Protein AF-A0A7C9AGS6-F1 (afdb_monomer)

Structure (mmCIF, N/CA/C/O backbone):
data_AF-A0A7C9AGS6-F1
#
_entry.id   AF-A0A7C9AGS6-F1
#
loop_
_atom_site.group_PDB
_atom_site.id
_atom_site.type_symbol
_atom_site.label_atom_id
_atom_site.label_alt_id
_atom_site.label_comp_id
_atom_site.label_asym_id
_atom_site.label_entity_id
_atom_site.label_seq_id
_atom_site.pdbx_PDB_ins_code
_atom_site.Cartn_x
_atom_site.Cartn_y
_atom_site.Cartn_z
_atom_site.occupancy
_atom_site.B_iso_or_equiv
_atom_site.auth_seq_id
_atom_site.auth_comp_id
_atom_site.auth_asym_id
_atom_site.auth_atom_id
_atom_site.pdbx_PDB_model_num
ATOM 1 N N . ILE A 1 1 ? 41.140 -2.057 -23.446 1.00 50.41 1 ILE A N 1
ATOM 2 C CA . ILE A 1 1 ? 41.454 -2.176 -24.892 1.00 50.41 1 ILE A CA 1
ATOM 3 C C . ILE A 1 1 ? 42.248 -0.931 -25.254 1.00 50.41 1 ILE A C 1
ATOM 5 O O . ILE A 1 1 ? 41.709 0.154 -25.091 1.00 50.41 1 ILE A O 1
ATOM 9 N N . ASN A 1 2 ? 43.524 -1.061 -25.623 1.00 47.56 2 ASN A N 1
ATOM 10 C CA . ASN A 1 2 ? 44.315 0.093 -26.064 1.00 47.56 2 ASN A CA 1
ATOM 11 C C . ASN A 1 2 ? 43.829 0.532 -27.454 1.00 47.56 2 ASN A C 1
ATOM 13 O O . ASN A 1 2 ? 43.615 -0.343 -28.297 1.00 47.56 2 ASN A O 1
ATOM 17 N N . PRO A 1 3 ? 43.639 1.838 -27.712 1.00 57.50 3 PRO A N 1
ATOM 18 C CA . PRO A 1 3 ? 43.202 2.295 -29.020 1.00 57.50 3 PRO A CA 1
ATOM 19 C C . PRO A 1 3 ? 44.297 2.012 -30.052 1.00 57.50 3 PRO A C 1
ATOM 21 O O . PRO A 1 3 ? 45.451 2.417 -29.898 1.00 57.50 3 PRO A O 1
ATOM 24 N N . ILE A 1 4 ? 43.928 1.289 -31.108 1.00 63.19 4 ILE A N 1
ATOM 25 C CA . ILE A 1 4 ? 44.760 1.114 -32.299 1.00 63.19 4 ILE A CA 1
ATOM 26 C C . ILE A 1 4 ? 44.919 2.505 -32.925 1.00 63.19 4 ILE A C 1
ATOM 28 O O . ILE A 1 4 ? 43.925 3.209 -33.112 1.00 63.19 4 ILE A O 1
ATOM 32 N N . LYS A 1 5 ? 46.149 2.931 -33.239 1.00 54.69 5 LYS A N 1
ATOM 33 C CA . LYS A 1 5 ? 46.383 4.196 -33.958 1.00 54.69 5 LYS A CA 1
ATOM 34 C C . LYS A 1 5 ? 45.600 4.172 -35.279 1.0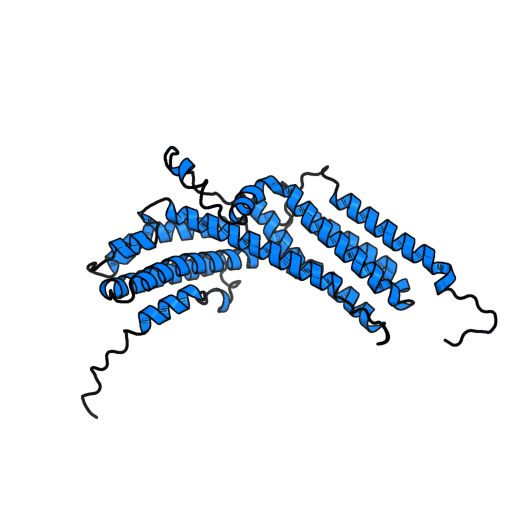0 54.69 5 LYS A C 1
ATOM 36 O O . LYS A 1 5 ? 45.878 3.333 -36.127 1.00 54.69 5 LYS A O 1
ATOM 41 N N . GLY A 1 6 ? 44.632 5.080 -35.428 1.00 67.69 6 GLY A N 1
ATOM 42 C CA . GLY A 1 6 ? 43.731 5.149 -36.588 1.00 67.69 6 GLY A CA 1
ATOM 43 C C . GLY A 1 6 ? 42.415 4.366 -36.456 1.00 67.69 6 GLY A C 1
ATOM 44 O O . GLY A 1 6 ? 41.675 4.278 -37.430 1.00 67.69 6 GLY A O 1
ATOM 45 N N . GLY A 1 7 ? 42.108 3.792 -35.287 1.00 69.19 7 GLY A N 1
ATOM 46 C CA . GLY A 1 7 ? 40.822 3.138 -35.024 1.00 69.19 7 GLY A CA 1
ATOM 47 C C . GLY A 1 7 ? 39.667 4.131 -34.841 1.00 69.19 7 GLY A C 1
ATOM 48 O O . GLY A 1 7 ? 39.861 5.228 -34.323 1.00 69.19 7 GLY A O 1
ATOM 49 N N . VAL A 1 8 ? 38.460 3.730 -35.248 1.00 77.56 8 VAL A N 1
ATOM 50 C CA . VAL A 1 8 ? 37.220 4.491 -35.016 1.00 77.56 8 VAL A CA 1
ATOM 51 C C . VAL A 1 8 ? 36.733 4.240 -33.591 1.00 77.56 8 VAL A C 1
ATOM 53 O O . VAL A 1 8 ? 36.620 3.086 -33.170 1.00 77.56 8 VAL A O 1
ATOM 56 N N . ASP A 1 9 ? 36.407 5.306 -32.857 1.00 84.25 9 ASP A N 1
ATOM 57 C CA . ASP A 1 9 ? 35.701 5.174 -31.584 1.00 84.25 9 ASP A CA 1
ATOM 58 C C . ASP A 1 9 ? 34.234 4.809 -31.851 1.00 84.25 9 ASP A C 1
ATOM 60 O O . ASP A 1 9 ? 33.398 5.651 -32.182 1.00 84.25 9 ASP A O 1
ATOM 64 N N . ALA A 1 10 ? 33.928 3.515 -31.736 1.00 86.19 10 ALA A N 1
ATOM 65 C CA . ALA A 1 10 ? 32.578 3.002 -31.933 1.00 86.19 10 ALA A CA 1
ATOM 66 C C . ALA A 1 10 ? 31.571 3.625 -30.954 1.00 86.19 10 ALA A C 1
ATOM 68 O O . ALA A 1 10 ? 30.407 3.788 -31.312 1.00 86.19 10 ALA A O 1
ATOM 69 N N . LYS A 1 11 ? 31.992 3.990 -29.736 1.00 87.25 11 LYS A N 1
ATOM 70 C CA . LYS A 1 11 ? 31.087 4.602 -28.762 1.00 87.25 11 LYS A CA 1
ATOM 71 C C . LYS A 1 11 ? 30.639 5.972 -29.251 1.00 87.25 11 LYS A C 1
ATOM 73 O O . LYS A 1 11 ? 29.441 6.224 -29.274 1.00 87.25 11 LYS A O 1
ATOM 78 N N . GLU A 1 12 ? 31.579 6.812 -29.676 1.00 89.06 12 GLU A N 1
ATOM 79 C CA . GLU A 1 12 ? 31.280 8.146 -30.212 1.00 89.06 12 GLU A CA 1
ATOM 80 C C . GLU A 1 12 ? 30.429 8.063 -31.485 1.00 89.06 12 GLU A C 1
ATOM 82 O O . GLU A 1 12 ? 29.462 8.808 -31.634 1.00 89.06 12 GLU A O 1
ATOM 87 N N . LEU A 1 13 ? 30.714 7.094 -32.365 1.00 90.88 13 LEU A N 1
ATOM 88 C CA . LEU A 1 13 ? 29.943 6.888 -33.593 1.00 90.88 13 LEU A CA 1
ATOM 89 C C . LEU A 1 13 ? 28.470 6.534 -33.317 1.00 90.88 13 LEU A C 1
ATOM 91 O O . LEU A 1 13 ? 27.575 7.026 -34.006 1.00 90.88 13 LEU A O 1
ATOM 95 N N . PHE A 1 14 ? 28.211 5.680 -32.320 1.00 92.81 14 PHE A N 1
ATOM 96 C CA . PHE A 1 14 ? 26.861 5.208 -31.996 1.00 92.81 14 PHE A CA 1
ATOM 97 C C . PHE A 1 14 ? 26.170 6.003 -30.881 1.00 92.81 14 PHE A C 1
ATOM 99 O O . PHE A 1 14 ? 24.975 5.806 -30.664 1.00 92.81 14 PHE A O 1
ATOM 106 N N . HIS A 1 15 ? 26.865 6.924 -30.207 1.00 93.69 15 HIS A N 1
ATOM 107 C CA . HIS A 1 15 ? 26.351 7.647 -29.041 1.00 93.69 15 HIS A CA 1
ATOM 108 C C . HIS A 1 15 ? 24.985 8.295 -29.294 1.00 93.69 15 HIS A C 1
ATOM 110 O O . HIS A 1 15 ? 24.027 8.028 -28.566 1.00 93.69 15 HIS A O 1
ATOM 116 N N . LEU A 1 16 ? 24.875 9.088 -30.365 1.00 94.56 16 LEU A N 1
ATOM 117 C CA . LEU A 1 16 ? 23.629 9.776 -30.716 1.00 94.56 16 LEU A CA 1
ATOM 118 C C . LEU A 1 16 ? 22.484 8.794 -30.986 1.00 94.56 16 LEU A C 1
ATOM 120 O O . LEU A 1 16 ? 21.369 9.021 -30.525 1.00 94.56 16 LEU A O 1
ATOM 124 N N . TYR A 1 17 ? 22.758 7.681 -31.670 1.00 95.06 17 TYR A N 1
ATOM 125 C CA . TYR A 1 17 ? 21.748 6.661 -31.957 1.00 95.06 17 TYR A CA 1
ATOM 126 C C . TYR A 1 17 ? 21.236 5.991 -30.682 1.00 95.06 17 TYR A C 1
ATOM 128 O O . TYR A 1 17 ? 20.033 5.803 -30.534 1.00 95.06 17 TYR A O 1
ATOM 136 N N . ILE A 1 18 ? 22.128 5.674 -29.740 1.00 95.19 18 ILE A N 1
ATOM 137 C CA . ILE A 1 18 ? 21.759 5.045 -28.464 1.00 95.19 18 ILE A CA 1
ATOM 138 C C . ILE A 1 18 ? 20.905 6.001 -27.630 1.00 95.19 18 ILE A C 1
ATOM 140 O O . ILE A 1 18 ? 19.858 5.606 -27.121 1.00 95.19 18 ILE A O 1
ATOM 144 N N . VAL A 1 19 ? 21.317 7.268 -27.518 1.00 94.94 19 VAL A N 1
ATOM 145 C CA . VAL A 1 19 ? 20.582 8.280 -26.745 1.00 94.94 19 VAL A CA 1
ATOM 146 C C . VAL A 1 19 ? 19.197 8.535 -27.342 1.00 94.94 19 VAL A C 1
ATOM 148 O O . VAL A 1 19 ? 18.215 8.544 -26.600 1.00 94.94 19 VAL A O 1
ATOM 151 N N . VAL A 1 20 ? 19.098 8.698 -28.666 1.00 96.25 20 VAL A N 1
ATOM 152 C CA . VAL A 1 20 ? 17.808 8.869 -29.354 1.00 96.25 20 VAL A CA 1
ATOM 153 C C . VAL A 1 20 ? 16.933 7.637 -29.165 1.00 96.25 20 VAL A C 1
ATOM 155 O O . VAL A 1 20 ? 15.769 7.774 -28.804 1.00 96.25 20 VAL A O 1
ATOM 158 N N . TRP A 1 21 ? 17.496 6.434 -29.290 1.00 96.81 21 TRP A N 1
ATOM 159 C CA . TRP A 1 21 ? 16.738 5.202 -29.100 1.00 96.81 21 TRP A CA 1
ATOM 160 C C . TRP A 1 21 ? 16.140 5.097 -27.691 1.00 96.81 21 TRP A C 1
ATOM 162 O O . TRP A 1 21 ? 14.959 4.773 -27.551 1.00 96.81 21 TRP A O 1
ATOM 172 N N . ILE A 1 22 ? 16.920 5.420 -26.651 1.00 96.81 22 ILE A N 1
ATOM 173 C CA . ILE A 1 22 ? 16.432 5.467 -25.262 1.00 96.81 22 ILE A CA 1
ATOM 174 C C . ILE A 1 22 ? 15.270 6.459 -25.136 1.00 96.81 22 ILE A C 1
ATOM 176 O O . ILE A 1 22 ? 14.250 6.142 -24.519 1.00 96.81 22 ILE A O 1
ATOM 180 N N . GLN A 1 23 ? 15.399 7.650 -25.728 1.00 97.25 23 GLN A N 1
ATOM 181 C CA . GLN A 1 23 ? 14.346 8.664 -25.678 1.00 97.25 23 GLN A CA 1
ATOM 182 C C . GLN A 1 23 ? 13.084 8.239 -26.432 1.00 97.25 23 GLN A C 1
ATOM 184 O O . GLN A 1 23 ? 11.987 8.401 -25.900 1.00 97.25 23 GLN A O 1
ATOM 189 N N . ASP A 1 24 ? 13.211 7.636 -27.610 1.00 97.12 24 ASP A N 1
ATOM 190 C CA . ASP A 1 24 ? 12.071 7.168 -28.399 1.00 97.12 24 ASP A CA 1
ATOM 191 C C . ASP A 1 24 ? 11.296 6.068 -27.667 1.00 97.12 24 ASP A C 1
ATOM 193 O O . ASP A 1 24 ? 10.066 6.126 -27.565 1.00 97.12 24 ASP A O 1
ATOM 197 N N . LYS A 1 25 ? 12.002 5.092 -27.078 1.00 96.31 25 LYS A N 1
ATOM 198 C CA . LYS A 1 25 ? 11.377 4.039 -26.261 1.00 96.31 25 LYS A CA 1
ATOM 199 C C . LYS A 1 25 ? 10.705 4.615 -25.018 1.00 96.31 25 LYS A C 1
ATOM 201 O O . LYS A 1 25 ? 9.574 4.234 -24.704 1.00 96.31 25 LYS A O 1
ATOM 206 N N . ARG A 1 26 ? 11.357 5.572 -24.346 1.00 97.44 26 ARG A N 1
ATOM 207 C CA . ARG A 1 26 ? 10.779 6.305 -23.213 1.00 97.44 26 ARG A CA 1
ATOM 208 C C . ARG A 1 26 ? 9.475 6.990 -23.613 1.00 97.44 26 ARG A C 1
ATOM 210 O O . ARG A 1 26 ? 8.456 6.774 -22.963 1.00 97.44 26 ARG A O 1
ATOM 217 N N . LEU A 1 27 ? 9.481 7.776 -24.688 1.00 96.88 27 LEU A N 1
ATOM 218 C CA . LEU A 1 27 ? 8.297 8.487 -25.173 1.00 96.88 27 LEU A CA 1
ATOM 219 C C . LEU A 1 27 ? 7.177 7.519 -25.571 1.00 96.88 27 LEU A C 1
ATOM 221 O O . LEU A 1 27 ? 6.036 7.723 -25.167 1.00 96.88 27 LEU A O 1
ATOM 225 N N . ALA A 1 28 ? 7.492 6.428 -26.271 1.00 95.19 28 ALA A N 1
ATOM 226 C CA . ALA A 1 28 ? 6.502 5.427 -26.664 1.00 95.19 28 ALA A CA 1
ATOM 227 C C . ALA A 1 28 ? 5.791 4.782 -25.457 1.00 95.19 28 ALA A C 1
ATOM 229 O O . ALA A 1 28 ? 4.576 4.570 -25.491 1.00 95.19 28 ALA A O 1
ATOM 230 N N . LEU A 1 29 ? 6.522 4.485 -24.376 1.00 95.25 29 LEU A N 1
ATOM 231 C CA . LEU A 1 29 ? 5.944 3.942 -23.141 1.00 95.25 29 LEU A CA 1
ATOM 232 C C . LEU A 1 29 ? 5.168 5.004 -22.344 1.00 95.25 29 LEU A C 1
ATOM 234 O O . LEU A 1 29 ? 4.108 4.705 -21.790 1.00 95.25 29 LEU A O 1
ATOM 238 N N . LEU A 1 30 ? 5.635 6.255 -22.332 1.00 96.06 30 LEU A N 1
ATOM 239 C CA . LEU A 1 30 ? 4.911 7.369 -21.714 1.00 96.06 30 LEU A CA 1
ATOM 240 C C . LEU A 1 30 ? 3.581 7.657 -22.421 1.00 96.06 30 LEU A C 1
ATOM 242 O O . LEU A 1 30 ? 2.572 7.871 -21.751 1.00 96.06 30 LEU A O 1
ATOM 246 N N . GLU A 1 31 ? 3.542 7.616 -23.754 1.00 93.56 31 GLU A N 1
ATOM 247 C CA . GLU A 1 31 ? 2.297 7.785 -24.513 1.00 93.56 31 GLU A CA 1
ATOM 248 C C . GLU A 1 31 ? 1.274 6.694 -24.179 1.00 93.56 31 GLU A C 1
ATOM 250 O O . GLU A 1 31 ? 0.085 6.979 -24.041 1.00 93.56 31 GLU A O 1
ATOM 255 N N . ARG A 1 32 ? 1.718 5.455 -23.931 1.00 90.50 32 ARG A N 1
ATOM 256 C CA . ARG A 1 32 ? 0.822 4.375 -23.483 1.00 90.50 32 ARG A CA 1
ATOM 257 C C . ARG A 1 32 ? 0.194 4.648 -22.119 1.00 90.50 32 ARG A C 1
ATOM 259 O O . ARG A 1 32 ? -0.970 4.315 -21.924 1.00 90.50 32 ARG A O 1
ATOM 266 N N . CYS A 1 33 ? 0.908 5.317 -21.214 1.00 91.25 33 CYS A N 1
ATOM 267 C CA . CYS A 1 33 ? 0.356 5.738 -19.921 1.00 91.25 33 CYS A CA 1
ATOM 268 C C . CYS A 1 33 ? -0.733 6.819 -20.062 1.00 91.25 33 CYS A C 1
ATOM 270 O O . CYS A 1 33 ? -1.521 7.020 -19.140 1.00 91.25 33 CYS A O 1
ATOM 272 N N . LYS A 1 34 ? -0.795 7.523 -21.201 1.00 87.12 34 LYS A N 1
ATOM 273 C CA . LYS A 1 34 ? -1.808 8.553 -21.486 1.00 87.12 34 LYS A CA 1
ATOM 274 C C . LYS A 1 34 ? -3.060 8.010 -22.172 1.00 87.12 34 LYS A C 1
ATOM 276 O O . LYS A 1 34 ? -4.032 8.750 -22.297 1.00 87.12 34 LYS A O 1
ATOM 281 N N . LEU A 1 35 ? -3.044 6.771 -22.669 1.00 66.12 35 LEU A N 1
ATOM 282 C CA . LEU A 1 35 ? -4.164 6.215 -23.424 1.00 66.12 35 LEU A CA 1
ATOM 283 C C . LEU A 1 35 ? -5.360 5.934 -22.500 1.00 66.12 35 LEU A C 1
ATOM 285 O O . LEU A 1 35 ? -5.544 4.822 -22.018 1.00 66.12 35 LEU A O 1
ATOM 289 N N . ASP A 1 36 ? -6.240 6.925 -22.349 1.00 60.56 36 ASP A N 1
ATOM 290 C CA . ASP A 1 36 ? -7.527 6.820 -21.636 1.00 60.56 36 ASP A CA 1
ATOM 291 C C . ASP A 1 36 ? -8.563 5.930 -22.369 1.00 60.56 36 ASP A C 1
ATOM 293 O O . ASP A 1 36 ? -9.712 5.806 -21.947 1.00 60.56 36 ASP A O 1
ATOM 297 N N . LYS A 1 37 ? -8.189 5.313 -23.501 1.00 53.25 37 LYS A N 1
ATOM 298 C CA . LYS A 1 37 ? -9.122 4.640 -24.422 1.00 53.25 37 LYS A CA 1
ATOM 299 C C . LYS A 1 37 ? -9.664 3.300 -23.916 1.00 53.25 37 LYS A C 1
ATOM 301 O O . LYS A 1 37 ? -10.656 2.825 -24.459 1.00 53.25 37 LYS A O 1
ATOM 306 N N . VAL A 1 38 ? -9.058 2.700 -22.891 1.00 56.91 38 VAL A N 1
ATOM 307 C CA . VAL A 1 38 ? -9.555 1.463 -22.273 1.00 56.91 38 VAL A CA 1
ATOM 308 C C . VAL A 1 38 ? -9.779 1.726 -20.789 1.00 56.91 38 VAL A C 1
ATOM 310 O O . VAL A 1 38 ? -8.828 1.869 -20.023 1.00 56.91 38 VAL A O 1
ATOM 313 N N . LYS A 1 39 ? -11.047 1.792 -20.362 1.00 59.78 39 LYS A N 1
ATOM 314 C CA . LYS A 1 39 ? -11.385 1.744 -18.935 1.00 59.78 39 LYS A CA 1
ATOM 315 C C . LYS A 1 39 ? -11.074 0.337 -18.428 1.00 59.78 39 LYS A C 1
ATOM 317 O O . LYS A 1 39 ? -11.891 -0.571 -18.534 1.00 59.78 39 LYS A O 1
ATOM 322 N N . TRP A 1 40 ? -9.889 0.168 -17.851 1.00 64.06 40 TRP A N 1
ATOM 323 C CA . TRP A 1 40 ? -9.479 -1.070 -17.182 1.00 64.06 40 TRP A CA 1
ATOM 324 C C . TRP A 1 40 ? -10.210 -1.306 -15.853 1.00 64.06 40 TRP A C 1
ATOM 326 O O . TRP A 1 40 ? -10.024 -2.347 -15.234 1.00 64.06 40 TRP A O 1
ATOM 336 N N . SER A 1 41 ? -11.069 -0.370 -15.431 1.00 61.34 41 SER A N 1
ATOM 337 C CA . SER A 1 41 ? -11.780 -0.384 -14.148 1.00 61.34 41 SER A CA 1
ATOM 338 C C . SER A 1 41 ? -12.692 -1.598 -13.934 1.00 61.34 41 SER A C 1
ATOM 340 O O . SER A 1 41 ? -13.067 -1.858 -12.800 1.00 61.34 41 SER A O 1
ATOM 342 N N . GLY A 1 42 ? -13.051 -2.337 -14.993 1.00 61.06 42 GLY A N 1
ATOM 343 C CA . GLY A 1 42 ? -13.884 -3.546 -14.907 1.00 61.06 42 GLY A CA 1
ATOM 344 C C . GLY A 1 42 ? -13.144 -4.874 -15.113 1.00 61.06 42 GLY A C 1
ATOM 345 O O . GLY A 1 42 ? -13.766 -5.927 -15.003 1.00 61.06 42 GLY A O 1
ATOM 346 N N . VAL A 1 43 ? -11.845 -4.856 -15.435 1.00 66.75 43 VAL A N 1
ATOM 347 C CA . VAL A 1 43 ? -11.067 -6.072 -15.729 1.00 66.75 43 VAL A CA 1
ATOM 348 C C . VAL A 1 43 ? -10.071 -6.311 -14.602 1.00 66.75 43 VAL A C 1
ATOM 350 O O . VAL A 1 43 ? -9.194 -5.485 -14.361 1.00 66.75 43 VAL A O 1
ATOM 353 N N . ARG A 1 44 ? -10.185 -7.462 -13.932 1.00 75.94 44 ARG A N 1
ATOM 354 C CA . ARG A 1 44 ? -9.258 -7.88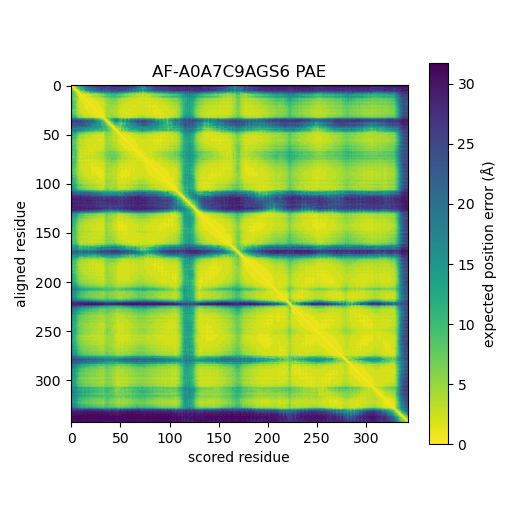5 -12.876 1.00 75.94 44 ARG A CA 1
ATOM 355 C C . ARG A 1 44 ? -8.430 -9.086 -13.312 1.00 75.94 44 ARG A C 1
ATOM 357 O O . ARG A 1 44 ? -8.938 -9.991 -13.972 1.00 75.94 44 ARG A O 1
ATOM 364 N N . THR A 1 45 ? -7.161 -9.091 -12.927 1.00 79.69 45 THR A N 1
ATOM 365 C CA . THR A 1 45 ? -6.277 -10.255 -13.071 1.00 79.69 45 THR A CA 1
ATOM 366 C C . THR A 1 45 ? -6.581 -11.310 -11.997 1.00 79.69 45 THR A C 1
ATOM 368 O O . THR A 1 45 ? -7.395 -11.092 -11.098 1.00 79.69 45 THR A O 1
ATOM 371 N N . GLN A 1 46 ? -5.867 -12.441 -12.041 1.00 72.12 46 GLN A N 1
ATOM 372 C CA . GLN A 1 46 ? -5.894 -13.468 -10.990 1.00 72.12 46 GLN A CA 1
ATOM 373 C C . GLN A 1 46 ? -5.499 -12.931 -9.599 1.00 72.12 46 GLN A C 1
ATOM 375 O O . GLN A 1 46 ? -5.900 -13.508 -8.596 1.00 72.12 46 GLN A O 1
ATOM 380 N N . HIS A 1 47 ? -4.741 -11.834 -9.532 1.00 74.44 47 HIS A N 1
ATOM 381 C CA . HIS A 1 47 ? -4.280 -11.210 -8.284 1.00 74.44 47 HIS A CA 1
ATOM 382 C C . HIS A 1 47 ? -5.138 -10.013 -7.865 1.00 74.44 47 HIS A C 1
ATOM 384 O O . HIS A 1 47 ? -4.665 -9.121 -7.158 1.00 74.44 47 HIS A O 1
ATOM 390 N N . SER A 1 48 ? -6.354 -9.914 -8.410 1.00 85.19 48 SER A N 1
ATOM 391 C CA . SER A 1 48 ? -7.245 -8.778 -8.178 1.00 85.19 48 SER A CA 1
ATOM 392 C C . SER A 1 48 ? -6.555 -7.430 -8.447 1.00 85.19 48 SER A C 1
ATOM 394 O O . SER A 1 48 ? -6.773 -6.466 -7.719 1.00 85.19 48 SER A O 1
ATOM 396 N N . THR A 1 49 ? -5.687 -7.369 -9.467 1.00 89.44 49 THR A N 1
ATOM 397 C CA . THR A 1 49 ? -4.986 -6.157 -9.931 1.00 89.44 49 THR A CA 1
ATOM 398 C C . THR A 1 49 ? -5.521 -5.698 -11.283 1.00 89.44 49 THR A C 1
ATOM 400 O O . THR A 1 49 ? -6.241 -6.436 -11.959 1.00 89.44 49 THR A O 1
ATOM 403 N N . THR A 1 50 ? -5.161 -4.480 -11.699 1.00 90.81 50 THR A N 1
ATOM 404 C CA . THR A 1 50 ? -5.402 -4.029 -13.073 1.00 90.81 50 THR A CA 1
ATOM 405 C C . THR A 1 50 ? -4.377 -4.664 -14.023 1.00 90.81 50 THR A C 1
ATOM 407 O O . THR A 1 50 ? -3.180 -4.644 -13.716 1.00 90.81 50 THR A O 1
ATOM 410 N N . PRO A 1 51 ? -4.793 -5.184 -15.193 1.00 90.31 51 PRO A N 1
ATOM 411 C CA . PRO A 1 51 ? -3.864 -5.716 -16.193 1.00 90.31 51 PRO A CA 1
ATOM 412 C C . PRO A 1 51 ? -2.939 -4.639 -16.780 1.00 90.31 51 PRO A C 1
ATOM 414 O O . PRO A 1 51 ? -1.850 -4.966 -17.238 1.00 90.31 51 PRO A O 1
ATOM 417 N N . PHE A 1 52 ? -3.325 -3.356 -16.716 1.00 91.62 52 PHE A N 1
ATOM 418 C CA . PHE A 1 52 ? -2.514 -2.233 -17.204 1.00 91.62 52 PHE A CA 1
ATOM 419 C C . PHE A 1 52 ? -1.114 -2.206 -16.581 1.00 91.62 52 PHE A C 1
ATOM 421 O O . PHE A 1 52 ? -0.124 -1.984 -17.273 1.00 91.62 52 PHE A O 1
ATOM 428 N N . VAL A 1 53 ? -1.026 -2.429 -15.266 1.00 93.25 53 VAL A N 1
ATOM 429 C CA . VAL A 1 53 ? 0.253 -2.379 -14.549 1.00 93.25 53 VAL A CA 1
ATOM 430 C C . VAL A 1 53 ? 1.158 -3.524 -14.998 1.00 93.25 53 VAL A C 1
ATOM 432 O O . VAL A 1 53 ? 2.323 -3.284 -15.300 1.00 93.25 53 VAL A O 1
ATOM 435 N N . ASP A 1 54 ? 0.628 -4.744 -15.079 1.00 92.44 54 ASP A N 1
ATOM 436 C CA . ASP A 1 54 ? 1.392 -5.903 -15.544 1.00 92.44 54 ASP A CA 1
ATOM 437 C C . ASP A 1 54 ? 1.860 -5.718 -16.997 1.00 92.44 54 ASP A C 1
ATOM 439 O O . ASP A 1 54 ? 3.053 -5.840 -17.263 1.00 92.44 54 ASP A O 1
ATOM 443 N N . GLU A 1 55 ? 0.973 -5.288 -17.907 1.00 93.12 55 GLU A N 1
ATOM 444 C CA . GLU A 1 55 ? 1.329 -5.031 -19.311 1.00 93.12 55 GLU A CA 1
ATOM 445 C C . GLU A 1 55 ? 2.461 -3.998 -19.435 1.00 93.12 55 GLU A C 1
ATOM 447 O O . GLU A 1 55 ? 3.410 -4.185 -20.199 1.00 93.12 55 GLU A O 1
ATOM 452 N N . MET A 1 56 ? 2.384 -2.895 -18.685 1.00 95.38 56 MET A N 1
ATOM 453 C CA . MET A 1 56 ? 3.405 -1.850 -18.742 1.00 95.38 56 MET A CA 1
ATOM 454 C C . MET A 1 56 ? 4.764 -2.336 -18.230 1.00 95.38 56 MET A C 1
ATOM 456 O O . MET A 1 56 ? 5.785 -1.994 -18.829 1.00 95.38 56 MET A O 1
ATOM 460 N N . TYR A 1 57 ? 4.798 -3.142 -17.164 1.00 96.12 57 TYR A N 1
ATOM 461 C CA . TYR A 1 57 ? 6.048 -3.710 -16.650 1.00 96.12 57 TYR A CA 1
ATOM 462 C C . TYR A 1 57 ? 6.616 -4.813 -17.549 1.00 96.12 57 TYR A C 1
ATOM 464 O O . TYR A 1 57 ? 7.838 -4.904 -17.675 1.00 96.12 57 TYR A O 1
ATOM 472 N N . ASP A 1 58 ? 5.772 -5.603 -18.211 1.00 95.12 58 ASP A N 1
ATOM 473 C CA . ASP A 1 58 ? 6.222 -6.587 -19.199 1.00 95.12 58 ASP A CA 1
ATOM 474 C C . ASP A 1 58 ? 6.886 -5.888 -20.394 1.00 95.12 58 ASP A C 1
ATOM 476 O O . ASP A 1 58 ? 8.024 -6.205 -20.743 1.00 95.12 58 ASP A O 1
ATOM 480 N N . ARG A 1 59 ? 6.256 -4.837 -20.937 1.00 95.06 59 ARG A N 1
ATOM 481 C CA . ARG A 1 59 ? 6.845 -4.013 -22.012 1.00 95.06 59 ARG A CA 1
ATOM 482 C C . ARG A 1 59 ? 8.131 -3.309 -21.588 1.00 95.06 59 ARG A C 1
ATOM 484 O O . ARG A 1 59 ? 9.060 -3.173 -22.386 1.00 95.06 59 ARG A O 1
ATOM 491 N N . LEU A 1 60 ? 8.182 -2.825 -20.347 1.00 95.75 60 LEU A N 1
ATOM 492 C CA . LEU A 1 60 ? 9.382 -2.211 -19.786 1.00 95.75 60 LEU A CA 1
ATOM 493 C C . LEU A 1 60 ? 10.531 -3.221 -19.751 1.00 95.75 60 LEU A C 1
ATOM 495 O O . LEU A 1 60 ? 11.632 -2.911 -20.194 1.00 95.75 60 LEU A O 1
A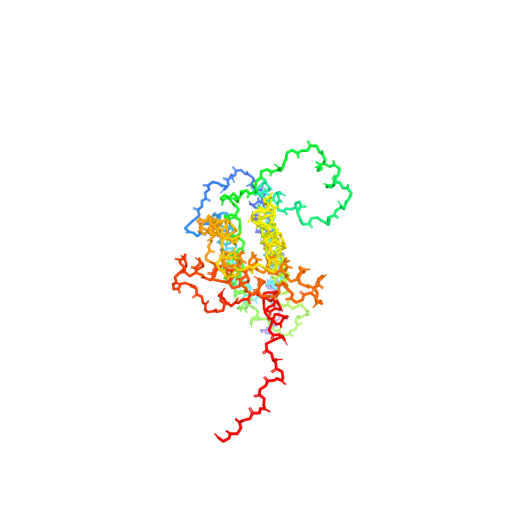TOM 499 N N . LYS A 1 61 ? 10.262 -4.444 -19.286 1.00 95.12 61 LYS A N 1
ATOM 500 C CA . LYS A 1 61 ? 11.241 -5.531 -19.249 1.00 95.12 61 LYS A CA 1
ATOM 501 C C . LYS A 1 61 ? 11.716 -5.921 -20.650 1.00 95.12 61 LYS A C 1
ATOM 503 O O . LYS A 1 61 ? 12.916 -6.056 -20.861 1.00 95.12 61 LYS A O 1
ATOM 508 N N . GLU A 1 62 ? 10.800 -6.074 -21.606 1.00 94.75 62 GLU A N 1
ATOM 509 C CA . GLU A 1 62 ? 11.142 -6.327 -23.014 1.00 94.75 62 GLU A CA 1
ATOM 510 C C . GLU A 1 62 ? 12.063 -5.235 -23.564 1.00 94.75 62 GLU A C 1
ATOM 512 O O . GLU A 1 62 ? 13.101 -5.540 -24.143 1.00 94.75 62 GLU A O 1
ATOM 517 N N . THR A 1 63 ? 11.731 -3.970 -23.293 1.00 93.88 63 THR A N 1
ATOM 518 C CA . THR A 1 63 ? 12.541 -2.819 -23.707 1.00 93.88 63 THR A CA 1
ATOM 519 C C . THR A 1 63 ? 13.935 -2.868 -23.088 1.00 93.88 63 THR A C 1
ATOM 521 O O . THR A 1 63 ? 14.913 -2.678 -23.798 1.00 93.88 63 THR A O 1
ATOM 524 N N . LEU A 1 64 ? 14.057 -3.151 -21.787 1.00 94.56 64 LEU A N 1
ATOM 525 C CA . LEU A 1 64 ? 15.357 -3.239 -21.115 1.00 94.56 64 LEU A CA 1
ATOM 526 C C . LEU A 1 64 ? 16.235 -4.361 -21.683 1.00 94.56 64 LEU A C 1
ATOM 528 O O . LEU A 1 64 ? 17.439 -4.164 -21.834 1.00 94.56 64 LEU A O 1
ATOM 532 N N . ASN A 1 65 ? 15.646 -5.495 -22.068 1.00 94.19 65 ASN A N 1
ATOM 533 C CA . ASN A 1 65 ? 16.388 -6.597 -22.686 1.00 94.19 65 ASN A CA 1
ATOM 534 C C . ASN A 1 65 ? 17.023 -6.204 -24.033 1.00 94.19 65 ASN A C 1
ATOM 536 O O . ASN A 1 65 ? 18.084 -6.725 -24.374 1.00 94.19 65 ASN A O 1
ATOM 540 N N . GLU A 1 66 ? 16.423 -5.275 -24.789 1.00 94.44 66 GLU A N 1
ATOM 541 C CA . GLU A 1 66 ? 17.001 -4.767 -26.046 1.00 94.44 66 GLU A CA 1
ATOM 542 C C . GLU A 1 66 ? 18.325 -4.007 -25.815 1.00 94.44 66 GLU A C 1
ATOM 544 O O . GLU A 1 66 ? 19.163 -3.938 -26.716 1.00 94.44 66 GLU A O 1
ATOM 549 N N . TYR A 1 67 ? 18.550 -3.483 -24.603 1.00 93.88 67 TYR A N 1
ATOM 550 C CA . TYR A 1 67 ? 19.756 -2.732 -24.244 1.00 93.88 67 TYR A CA 1
ATOM 551 C C . TYR A 1 67 ? 20.843 -3.573 -23.570 1.00 93.88 67 TYR A C 1
ATOM 553 O O . TYR A 1 67 ? 21.934 -3.052 -23.353 1.00 93.88 67 TYR A O 1
ATOM 561 N N . GLU A 1 68 ? 20.607 -4.857 -23.282 1.00 91.62 68 GLU A N 1
ATOM 562 C CA . GLU A 1 68 ? 21.540 -5.716 -22.532 1.00 91.62 68 GLU A CA 1
ATOM 563 C C . GLU A 1 68 ? 22.965 -5.665 -23.114 1.00 91.62 68 GLU A C 1
ATOM 565 O O . GLU A 1 68 ? 23.929 -5.346 -22.420 1.00 91.62 68 GLU A O 1
ATOM 570 N N . VAL A 1 69 ? 23.096 -5.867 -24.430 1.00 90.69 69 VAL A N 1
ATOM 571 C CA . VAL A 1 69 ? 24.394 -5.855 -25.129 1.00 90.69 69 VAL A CA 1
ATOM 572 C C . VAL A 1 69 ? 25.060 -4.477 -25.072 1.00 90.69 69 VAL A C 1
ATOM 574 O O . VAL A 1 69 ? 26.278 -4.384 -24.901 1.00 90.69 69 VAL A O 1
ATOM 577 N N . ILE A 1 70 ? 24.270 -3.406 -25.201 1.00 91.31 70 ILE A N 1
ATOM 578 C CA . ILE A 1 70 ? 24.766 -2.027 -25.137 1.00 91.31 70 ILE A CA 1
ATOM 579 C C . ILE A 1 70 ? 25.297 -1.734 -23.742 1.00 91.31 70 ILE A C 1
ATOM 581 O O . ILE A 1 70 ? 26.393 -1.200 -23.627 1.00 91.31 70 ILE A O 1
ATOM 585 N N . ILE A 1 71 ? 24.567 -2.109 -22.693 1.00 90.19 71 ILE A N 1
ATOM 586 C CA . ILE A 1 71 ? 24.954 -1.834 -21.309 1.00 90.19 71 ILE A CA 1
ATOM 587 C C . ILE A 1 71 ? 26.153 -2.676 -20.878 1.00 90.19 71 ILE A C 1
ATOM 589 O O . ILE A 1 71 ? 27.067 -2.139 -20.260 1.00 90.19 71 ILE A O 1
ATOM 593 N N . CYS A 1 72 ? 26.235 -3.950 -21.272 1.00 86.88 72 CYS A N 1
ATOM 594 C CA . CYS A 1 72 ? 27.435 -4.755 -21.029 1.00 86.88 72 CYS A CA 1
ATOM 595 C C . CYS A 1 72 ? 28.690 -4.148 -21.678 1.00 86.88 72 CYS A C 1
ATOM 597 O O . CYS A 1 72 ? 29.801 -4.337 -21.179 1.00 86.88 72 CYS A O 1
ATOM 599 N N . ARG A 1 73 ? 28.533 -3.444 -22.808 1.00 88.12 73 ARG A N 1
ATOM 600 C CA . ARG A 1 73 ? 29.648 -2.834 -23.541 1.00 88.12 73 ARG A CA 1
ATOM 601 C C . ARG A 1 73 ? 29.968 -1.408 -23.092 1.00 88.12 73 ARG A C 1
ATOM 603 O O . ARG A 1 73 ? 31.146 -1.053 -23.046 1.00 88.12 73 ARG A O 1
ATOM 610 N N . TRP A 1 74 ? 28.939 -0.627 -22.782 1.00 89.56 74 TRP A N 1
ATOM 611 C CA . TRP A 1 74 ? 28.979 0.778 -22.377 1.00 89.56 74 TRP A CA 1
ATOM 612 C C . TRP A 1 74 ? 28.044 1.002 -21.172 1.00 89.56 74 TRP A C 1
ATOM 614 O O . TRP A 1 74 ? 26.927 1.517 -21.323 1.00 89.56 74 TRP A O 1
ATOM 624 N N . PRO A 1 75 ? 28.487 0.603 -19.965 1.00 87.12 75 PRO A N 1
ATOM 625 C CA . PRO A 1 75 ? 27.686 0.653 -18.744 1.00 87.12 75 PRO A CA 1
ATOM 626 C C . PRO A 1 75 ? 27.162 2.048 -18.376 1.00 87.12 75 PRO A C 1
ATOM 628 O O . PRO A 1 75 ? 26.142 2.166 -17.706 1.00 87.12 75 PRO A O 1
ATOM 631 N N . GLU A 1 76 ? 27.801 3.120 -18.836 1.00 85.94 76 GLU A N 1
ATOM 632 C CA . GLU A 1 76 ? 27.413 4.515 -18.607 1.00 85.94 76 GLU A CA 1
ATOM 633 C C . GLU A 1 76 ? 26.010 4.874 -19.132 1.00 85.94 76 GLU A C 1
ATOM 635 O O . GLU A 1 76 ? 25.374 5.784 -18.602 1.00 85.94 76 GLU A O 1
ATOM 640 N N . TYR A 1 77 ? 25.481 4.153 -20.127 1.00 91.12 77 TYR A N 1
ATOM 641 C CA . TYR A 1 77 ? 24.108 4.377 -20.600 1.00 91.12 77 TYR A CA 1
ATOM 642 C C . TYR A 1 77 ? 23.045 3.858 -19.620 1.00 91.12 77 TYR A C 1
ATOM 644 O O . TYR A 1 77 ? 21.874 4.226 -19.741 1.00 91.12 77 TYR A O 1
ATOM 652 N N . SER A 1 78 ? 23.436 3.056 -18.622 1.00 89.88 78 SER A N 1
ATOM 653 C CA . SER A 1 78 ? 22.523 2.562 -17.586 1.00 89.88 78 SER A CA 1
ATOM 654 C C . SER A 1 78 ? 21.880 3.708 -16.810 1.00 89.88 78 SER A C 1
ATOM 656 O O . SER A 1 78 ? 20.691 3.639 -16.538 1.00 89.88 78 SER A O 1
ATOM 658 N N . PHE A 1 79 ? 22.593 4.808 -16.550 1.00 89.06 79 PHE A N 1
ATOM 659 C CA . PHE A 1 79 ? 22.036 5.978 -15.859 1.00 89.06 79 PHE A CA 1
ATOM 660 C C . PHE A 1 79 ? 20.925 6.670 -16.666 1.00 89.06 79 PHE A C 1
ATOM 662 O O . PHE A 1 79 ? 19.914 7.120 -16.112 1.00 89.06 79 PHE A O 1
ATOM 669 N N . ALA A 1 80 ? 21.094 6.744 -17.991 1.00 92.12 80 ALA A N 1
ATOM 670 C CA . ALA A 1 80 ? 20.088 7.303 -18.890 1.00 92.12 80 ALA A CA 1
ATOM 671 C C . ALA A 1 80 ? 18.845 6.401 -18.956 1.00 92.12 80 ALA A C 1
ATOM 673 O O . ALA A 1 80 ? 17.721 6.901 -18.869 1.00 92.12 80 ALA A O 1
ATOM 674 N N . LEU A 1 81 ? 19.041 5.078 -19.033 1.00 94.06 81 LEU A N 1
ATOM 675 C CA . LEU A 1 81 ? 17.954 4.100 -18.938 1.00 94.06 81 LEU A CA 1
ATOM 676 C C . LEU A 1 81 ? 17.255 4.151 -17.579 1.00 94.06 81 LEU A C 1
ATOM 678 O O . LEU A 1 81 ? 16.031 4.140 -17.534 1.00 94.06 81 LEU A O 1
ATOM 682 N N . GLU A 1 82 ? 18.003 4.254 -16.482 1.00 93.88 82 GLU A N 1
ATOM 683 C CA . GLU A 1 82 ? 17.455 4.338 -15.129 1.00 93.88 82 GLU A CA 1
ATOM 684 C C . GLU A 1 82 ? 16.529 5.550 -14.996 1.00 93.88 82 GLU A C 1
ATOM 686 O O . GLU A 1 82 ? 15.411 5.443 -14.491 1.00 93.88 82 GLU A O 1
ATOM 691 N N . SER A 1 83 ? 16.959 6.700 -15.521 1.00 94.38 83 SER A N 1
ATOM 692 C CA . SER A 1 83 ? 16.141 7.915 -15.545 1.00 94.38 83 SER A CA 1
ATOM 693 C C . SER A 1 83 ? 14.888 7.751 -16.409 1.00 94.38 83 SER A C 1
ATOM 695 O O . SER A 1 83 ? 13.803 8.154 -15.993 1.00 94.38 83 SER A O 1
ATOM 697 N N . ALA A 1 84 ? 15.010 7.126 -17.583 1.00 96.38 84 ALA A N 1
ATOM 698 C CA . ALA A 1 84 ? 13.867 6.851 -18.449 1.00 96.38 84 ALA A CA 1
ATOM 699 C C . ALA A 1 84 ? 12.846 5.919 -17.779 1.00 96.38 84 ALA A C 1
ATOM 701 O O . ALA A 1 84 ? 11.648 6.198 -17.803 1.00 96.38 84 ALA A O 1
ATOM 702 N N . VAL A 1 85 ? 13.319 4.849 -17.140 1.00 96.69 85 VAL A N 1
ATOM 703 C CA . VAL A 1 85 ? 12.496 3.907 -16.374 1.00 96.69 85 VAL A CA 1
ATOM 704 C C . VAL A 1 85 ? 11.795 4.619 -15.225 1.00 96.69 85 VAL A C 1
ATOM 706 O O . VAL A 1 85 ? 10.586 4.468 -15.072 1.00 96.69 85 VAL A O 1
ATOM 709 N N . ALA A 1 86 ? 12.517 5.434 -14.454 1.00 96.56 86 ALA A N 1
ATOM 710 C CA . ALA A 1 86 ? 11.936 6.186 -13.349 1.00 96.56 86 ALA A CA 1
ATOM 711 C C . ALA A 1 86 ? 10.789 7.103 -13.816 1.00 96.56 86 ALA A C 1
ATOM 713 O O . ALA A 1 86 ? 9.746 7.163 -13.163 1.00 96.56 86 ALA A O 1
ATOM 714 N N . ASP A 1 87 ? 10.942 7.770 -14.963 1.00 97.38 87 ASP A N 1
ATOM 715 C CA . ASP A 1 87 ? 9.884 8.598 -15.553 1.00 97.38 87 ASP A CA 1
ATOM 716 C C . ASP A 1 87 ? 8.666 7.769 -15.985 1.00 97.38 87 ASP A C 1
ATOM 718 O O . ASP A 1 87 ? 7.526 8.164 -15.731 1.00 97.38 87 ASP A O 1
ATOM 722 N N . ILE A 1 88 ? 8.890 6.604 -16.601 1.00 97.56 88 ILE A N 1
ATOM 723 C CA . ILE A 1 88 ? 7.815 5.688 -17.007 1.00 97.56 88 ILE A CA 1
ATOM 724 C C . ILE A 1 88 ? 7.065 5.173 -15.777 1.00 97.56 88 ILE A C 1
ATOM 726 O O . ILE A 1 88 ? 5.839 5.199 -15.750 1.00 97.56 88 ILE A O 1
ATOM 730 N N . GLU A 1 89 ? 7.768 4.748 -14.729 1.00 97.00 89 GLU A N 1
ATOM 731 C CA . GLU A 1 89 ? 7.137 4.259 -13.503 1.00 97.00 89 GLU A CA 1
ATOM 732 C C . GLU A 1 89 ? 6.325 5.349 -12.794 1.00 97.00 89 GLU A C 1
ATOM 734 O O . GLU A 1 89 ? 5.218 5.076 -12.324 1.00 97.00 89 GLU A O 1
ATOM 739 N N . LYS A 1 90 ? 6.820 6.596 -12.765 1.00 97.00 90 LYS A N 1
ATOM 740 C CA . LYS A 1 90 ? 6.037 7.752 -12.299 1.00 97.00 90 LYS A CA 1
ATOM 741 C C . LYS A 1 90 ? 4.758 7.911 -13.127 1.00 97.00 90 LYS A C 1
ATOM 743 O O . LYS A 1 90 ? 3.675 8.012 -12.549 1.00 97.00 90 LYS A O 1
ATOM 748 N N . ALA A 1 91 ? 4.854 7.829 -14.453 1.00 96.75 91 ALA A N 1
ATOM 749 C CA . ALA A 1 91 ? 3.699 7.924 -15.342 1.00 96.75 91 ALA A CA 1
ATOM 750 C C . ALA A 1 91 ? 2.700 6.763 -15.169 1.00 96.75 91 ALA A C 1
ATOM 752 O O . ALA A 1 91 ? 1.495 7.003 -15.217 1.00 96.75 91 ALA A O 1
ATOM 753 N N . ILE A 1 92 ? 3.154 5.533 -14.897 1.00 96.38 92 ILE A N 1
ATOM 754 C CA . ILE A 1 92 ? 2.277 4.392 -14.569 1.00 96.38 92 ILE A CA 1
ATOM 755 C C . ILE A 1 92 ? 1.480 4.694 -13.292 1.00 96.38 92 ILE A C 1
ATOM 757 O O . ILE A 1 92 ? 0.266 4.491 -13.253 1.00 96.38 92 ILE A O 1
ATOM 761 N N . VAL A 1 93 ? 2.143 5.211 -12.250 1.00 95.81 93 VAL A N 1
ATOM 762 C CA . VAL A 1 93 ? 1.492 5.579 -10.980 1.00 95.81 93 VAL A CA 1
ATOM 763 C C . VAL A 1 93 ? 0.489 6.723 -11.167 1.00 95.81 93 VAL A C 1
ATOM 765 O O . VAL A 1 93 ? -0.571 6.722 -10.538 1.00 95.81 93 VAL A O 1
ATOM 768 N N . GLU A 1 94 ? 0.802 7.708 -12.007 1.00 95.00 94 GLU A N 1
ATOM 769 C CA . GLU A 1 94 ? -0.106 8.812 -12.343 1.00 95.00 94 GLU A CA 1
ATOM 770 C C . GLU A 1 94 ? -1.302 8.354 -13.182 1.00 95.00 94 GLU A C 1
ATOM 772 O O . GLU A 1 94 ? -2.431 8.781 -12.931 1.00 95.00 94 GLU A O 1
ATOM 777 N N . ALA A 1 95 ? -1.077 7.459 -14.144 1.00 93.62 95 ALA A N 1
ATOM 778 C CA . ALA A 1 95 ? -2.127 6.864 -14.958 1.00 93.62 95 ALA A CA 1
ATOM 779 C C . ALA A 1 95 ? -3.090 6.036 -14.099 1.00 93.62 95 ALA A C 1
ATOM 781 O O . ALA A 1 95 ? -4.303 6.191 -14.224 1.00 93.62 95 ALA A O 1
ATOM 782 N N . LEU A 1 96 ? -2.566 5.228 -13.169 1.00 92.62 96 LEU A N 1
ATOM 783 C CA . LEU A 1 96 ? -3.382 4.474 -12.217 1.00 92.62 96 LEU A CA 1
ATOM 784 C C . LEU A 1 96 ? -4.252 5.413 -11.367 1.00 92.62 96 LEU A C 1
ATOM 786 O O . LEU A 1 96 ? -5.447 5.189 -11.200 1.00 92.62 96 LEU A O 1
ATOM 790 N N . ASP A 1 97 ? -3.680 6.515 -10.888 1.00 92.12 97 ASP A N 1
ATOM 791 C CA . ASP A 1 97 ? -4.416 7.526 -10.128 1.00 92.12 97 ASP A CA 1
ATOM 792 C C . ASP A 1 97 ? -5.537 8.199 -10.918 1.00 92.12 97 ASP A C 1
ATOM 794 O O . ASP A 1 97 ? -6.570 8.546 -10.344 1.00 92.12 97 ASP A O 1
ATOM 798 N N . ARG A 1 98 ? -5.308 8.429 -12.214 1.00 91.38 98 ARG A N 1
ATOM 799 C CA . ARG A 1 98 ? -6.278 9.046 -13.119 1.00 91.38 98 ARG A CA 1
ATOM 800 C C . ARG A 1 98 ? -7.413 8.083 -13.446 1.00 91.38 98 ARG A C 1
ATOM 802 O O . ARG A 1 98 ? -8.572 8.471 -13.357 1.00 91.38 98 ARG A O 1
ATOM 809 N N . GLN A 1 99 ? -7.086 6.830 -13.764 1.00 89.56 99 GLN A N 1
ATOM 810 C CA . GLN A 1 99 ? -8.064 5.797 -14.119 1.00 89.56 99 GLN A CA 1
ATOM 811 C C . GLN A 1 99 ? -9.046 5.495 -12.979 1.00 89.56 99 GLN A C 1
ATOM 813 O O . GLN A 1 99 ? -10.196 5.152 -13.240 1.00 89.56 99 GLN A O 1
ATOM 818 N N . TYR A 1 100 ? -8.608 5.661 -11.729 1.00 91.19 100 TYR A N 1
ATOM 819 C CA . TYR A 1 100 ? -9.412 5.404 -10.533 1.00 91.19 100 TYR A CA 1
ATOM 820 C C . TYR A 1 100 ? -9.678 6.675 -9.713 1.00 91.19 100 TYR A C 1
ATOM 822 O O . TYR A 1 100 ? -9.898 6.610 -8.502 1.00 91.19 100 TYR A O 1
ATOM 830 N N . ALA A 1 101 ? -9.662 7.847 -10.358 1.00 91.44 101 ALA A N 1
ATOM 831 C CA . ALA A 1 101 ? -9.813 9.133 -9.680 1.00 91.44 101 ALA A CA 1
ATOM 832 C C . ALA A 1 101 ? -11.110 9.222 -8.860 1.00 91.44 101 ALA A C 1
ATOM 834 O O . ALA A 1 101 ? -11.060 9.661 -7.712 1.00 91.44 101 ALA A O 1
ATOM 835 N N . ASP A 1 102 ? -12.230 8.738 -9.402 1.00 89.94 102 ASP A N 1
ATOM 836 C CA . ASP A 1 102 ? -13.540 8.757 -8.734 1.00 89.94 102 ASP A CA 1
ATOM 837 C C . ASP A 1 102 ? -13.547 7.903 -7.456 1.00 89.94 102 ASP A C 1
ATOM 839 O O . ASP A 1 102 ? -14.067 8.311 -6.419 1.00 89.94 102 ASP A O 1
ATOM 843 N N . VAL A 1 103 ? -12.893 6.739 -7.505 1.00 91.00 103 VAL A N 1
ATOM 844 C CA . VAL A 1 103 ? -12.766 5.799 -6.379 1.00 91.00 103 VAL A CA 1
ATOM 845 C C . VAL A 1 103 ? -11.833 6.357 -5.301 1.00 91.00 103 VAL A C 1
ATOM 847 O O . VAL A 1 103 ? -12.067 6.183 -4.104 1.00 91.00 103 VAL A O 1
ATOM 850 N N . LEU A 1 104 ? -10.774 7.060 -5.715 1.00 93.19 104 LEU A N 1
ATOM 851 C CA . LEU A 1 104 ? -9.775 7.652 -4.823 1.00 93.19 104 LEU A CA 1
ATOM 852 C C . LEU A 1 104 ? -10.196 9.017 -4.258 1.00 93.19 104 LEU A C 1
ATOM 854 O O . LEU A 1 104 ? -9.647 9.442 -3.237 1.00 93.19 104 LEU A O 1
ATOM 858 N N . ALA A 1 105 ? -11.145 9.717 -4.883 1.00 91.50 105 ALA A N 1
ATOM 859 C CA . ALA A 1 105 ? -11.566 11.059 -4.479 1.00 91.50 105 ALA A CA 1
ATOM 860 C C . ALA A 1 105 ? -12.013 11.138 -3.002 1.00 91.50 105 ALA A C 1
ATOM 862 O O . ALA A 1 105 ? -11.466 11.982 -2.281 1.00 91.50 105 ALA A O 1
ATOM 863 N N . PRO A 1 106 ? -12.864 10.226 -2.477 1.00 89.50 106 PRO A N 1
ATOM 864 C CA . PRO A 1 106 ? -13.265 10.242 -1.066 1.00 89.50 106 PRO A CA 1
ATOM 865 C C . PRO A 1 106 ? -12.097 10.083 -0.083 1.00 89.50 106 PRO A C 1
ATOM 867 O O . PRO A 1 106 ? -12.180 10.541 1.060 1.00 89.50 106 PRO A O 1
ATOM 870 N N . LEU A 1 107 ? -11.010 9.426 -0.505 1.00 90.06 107 LEU A N 1
ATOM 871 C CA . LEU A 1 107 ? -9.801 9.251 0.301 1.00 90.06 107 LEU A CA 1
ATOM 872 C C . LEU A 1 107 ? -8.920 10.505 0.255 1.00 90.06 107 LEU A C 1
ATOM 874 O O . LEU A 1 107 ? -8.395 10.933 1.283 1.00 90.06 107 LEU A O 1
ATOM 878 N N . LYS A 1 108 ? -8.799 11.136 -0.921 1.00 85.38 108 LYS A N 1
ATOM 879 C CA . LYS A 1 108 ? -8.012 12.364 -1.128 1.00 85.38 108 LYS A CA 1
ATOM 880 C C . LYS A 1 108 ? -8.562 13.554 -0.330 1.00 85.38 108 LYS A C 1
ATOM 882 O O . LYS A 1 108 ? -7.774 14.343 0.188 1.00 85.38 108 LYS A O 1
ATOM 887 N N . GLU A 1 109 ? -9.876 13.639 -0.122 1.00 75.69 109 GLU A N 1
ATOM 888 C CA . GLU A 1 109 ? -10.497 14.652 0.751 1.00 75.69 109 GLU A CA 1
ATOM 889 C C . GLU A 1 109 ? -10.009 14.601 2.211 1.00 75.69 109 GLU A C 1
ATOM 891 O O . GLU A 1 109 ? -9.981 15.625 2.896 1.00 75.69 109 GLU A O 1
ATOM 896 N N . ASN A 1 110 ? -9.620 13.418 2.701 1.00 63.16 110 ASN A N 1
ATOM 897 C CA . ASN A 1 110 ? -9.102 13.234 4.059 1.00 63.16 110 ASN A CA 1
ATOM 898 C C . ASN A 1 110 ? -7.598 13.532 4.177 1.00 63.16 110 ASN A C 1
ATOM 900 O O . ASN A 1 110 ? -7.124 13.775 5.287 1.00 63.16 110 ASN A O 1
ATOM 904 N N . LEU A 1 111 ? -6.866 13.535 3.057 1.00 63.41 111 LEU A N 1
ATOM 905 C CA . LEU A 1 111 ? -5.430 13.833 3.003 1.00 63.41 111 LEU A CA 1
ATOM 906 C C . LEU A 1 111 ? -5.136 15.340 3.015 1.00 63.41 111 LEU A C 1
ATOM 908 O O . LEU A 1 111 ? -4.047 15.751 3.412 1.00 63.41 111 LEU A O 1
ATOM 912 N N . ALA A 1 112 ? -6.094 16.178 2.607 1.00 59.19 112 ALA A N 1
ATOM 913 C CA . ALA A 1 112 ? -5.961 17.626 2.715 1.00 59.19 112 ALA A CA 1
ATOM 914 C C . ALA A 1 112 ? -5.962 18.058 4.198 1.00 59.19 112 ALA A C 1
ATOM 916 O O . ALA A 1 112 ? -6.771 17.547 4.981 1.00 59.19 112 ALA A O 1
ATOM 917 N N . PRO A 1 113 ? -5.104 19.016 4.613 1.00 49.78 113 PRO A N 1
ATOM 918 C CA . PRO A 1 113 ? -5.099 19.507 5.985 1.00 49.78 113 PRO A CA 1
ATOM 919 C C . PRO A 1 113 ? -6.507 19.966 6.352 1.00 49.78 113 PRO A C 1
ATOM 921 O O . PRO A 1 113 ? -7.118 20.764 5.636 1.00 49.78 113 PRO A O 1
ATOM 924 N N . LYS A 1 114 ? -7.041 19.410 7.448 1.00 49.19 114 LYS A N 1
ATOM 925 C CA . LYS A 1 114 ? -8.399 19.671 7.934 1.00 49.19 114 LYS A CA 1
ATOM 926 C C . LYS A 1 114 ? -8.565 21.177 8.134 1.00 49.19 114 LYS A C 1
ATOM 928 O O . LYS A 1 114 ? -8.222 21.703 9.186 1.00 49.19 114 LYS A O 1
ATOM 933 N N . LYS A 1 115 ? -9.098 21.885 7.135 1.00 41.28 115 LYS A N 1
ATOM 934 C CA . LYS A 1 115 ? -9.533 23.274 7.288 1.00 41.28 115 LYS A CA 1
ATOM 935 C C . LYS A 1 115 ? -10.689 23.253 8.284 1.00 41.28 115 LYS A C 1
ATOM 937 O O . LYS A 1 115 ? -11.817 22.899 7.943 1.00 41.28 115 LYS A O 1
ATOM 942 N N . PHE A 1 116 ? -10.375 23.574 9.536 1.00 45.28 116 PHE A N 1
ATOM 943 C CA . PHE A 1 116 ? -11.270 23.483 10.691 1.00 45.28 116 PHE A CA 1
ATOM 944 C C . PHE A 1 116 ? -12.562 24.319 10.550 1.00 45.28 116 PHE A C 1
ATOM 946 O O . PHE A 1 116 ? -13.513 24.072 11.284 1.00 45.28 116 PHE A O 1
ATOM 953 N N . GLY A 1 117 ? -12.649 25.241 9.581 1.00 44.06 117 GLY A N 1
ATOM 954 C CA . GLY A 1 117 ? -13.790 26.152 9.418 1.00 44.06 117 GLY A CA 1
ATOM 955 C C . GLY A 1 117 ? -15.017 25.601 8.675 1.00 44.06 117 GLY A C 1
ATOM 956 O O . GLY A 1 117 ? -16.137 25.944 9.033 1.00 44.06 117 GLY A O 1
ATOM 957 N N . PHE A 1 118 ? -14.864 24.728 7.668 1.00 41.69 118 PHE A N 1
ATOM 958 C CA . PHE A 1 118 ? -15.989 24.407 6.760 1.00 41.69 118 PHE A CA 1
ATOM 959 C C . PHE A 1 118 ? -16.809 23.164 7.157 1.00 41.69 118 PHE A C 1
ATOM 961 O O . PHE A 1 118 ? -17.991 23.068 6.830 1.00 41.69 118 PHE A O 1
ATOM 968 N N . LYS A 1 119 ? -16.221 22.221 7.911 1.00 44.47 119 LYS A N 1
ATOM 969 C CA . LYS A 1 119 ? -16.919 20.991 8.347 1.00 44.47 119 LYS A CA 1
ATOM 970 C C . LYS A 1 119 ? -17.929 21.221 9.481 1.00 44.47 119 LYS A C 1
ATOM 972 O O . LYS A 1 119 ? -18.794 20.372 9.674 1.00 44.47 119 LYS A O 1
ATOM 977 N N . TYR A 1 120 ? -17.840 22.322 10.234 1.00 42.03 120 TYR A N 1
ATOM 978 C CA . TYR A 1 120 ? -18.775 22.610 11.333 1.00 42.03 120 TYR A CA 1
ATOM 979 C C . TYR A 1 120 ? -20.083 23.252 10.852 1.00 42.03 120 TYR A C 1
ATOM 981 O O . TYR A 1 120 ? -21.144 22.899 11.357 1.00 42.03 120 TYR A O 1
ATOM 989 N N . VAL A 1 121 ? -20.039 24.103 9.823 1.00 40.88 121 VAL A N 1
ATOM 990 C CA . VAL A 1 121 ? -21.235 24.806 9.321 1.00 40.88 121 VAL A CA 1
ATOM 991 C C . VAL A 1 121 ? -22.153 23.871 8.516 1.00 40.88 121 VAL A C 1
ATOM 993 O O . VAL A 1 121 ? -23.371 23.956 8.630 1.00 40.88 121 VAL A O 1
ATOM 996 N N . GLN A 1 122 ? -21.601 22.888 7.790 1.00 45.12 122 GLN A N 1
ATOM 997 C CA . GLN A 1 122 ? -22.401 21.861 7.092 1.00 45.12 122 GLN A CA 1
ATOM 998 C C . GLN A 1 122 ? -22.999 20.781 8.013 1.00 45.12 122 GLN A C 1
ATOM 1000 O O . GLN A 1 122 ? -23.881 20.037 7.584 1.00 45.12 122 GLN A O 1
ATOM 1005 N N . LYS A 1 123 ? -22.534 20.670 9.265 1.00 47.34 123 LYS A N 1
ATOM 1006 C CA . LYS A 1 123 ? -23.014 19.663 10.228 1.00 47.34 123 LYS A CA 1
ATOM 1007 C C . LYS A 1 123 ? -24.333 20.030 10.909 1.00 47.34 123 LYS A C 1
ATOM 1009 O O . LYS A 1 123 ? -24.927 19.162 11.536 1.00 47.34 123 LYS A O 1
ATOM 101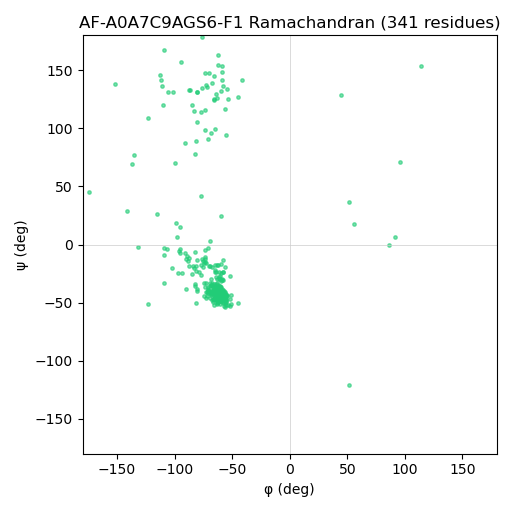4 N N . LEU A 1 124 ? -24.785 21.279 10.796 1.00 45.28 124 LEU A N 1
ATOM 1015 C CA . LEU A 1 124 ? -25.971 21.768 11.506 1.00 45.28 124 LEU A CA 1
ATOM 1016 C C . LEU A 1 124 ? -27.292 21.521 10.753 1.00 45.28 124 LEU A C 1
ATOM 1018 O O . LEU A 1 124 ? -28.352 21.659 11.349 1.00 45.28 124 LEU A O 1
ATOM 1022 N N . THR A 1 125 ? -27.251 21.119 9.476 1.00 41.09 125 THR A N 1
ATOM 1023 C CA . THR A 1 125 ? -28.460 20.971 8.636 1.00 41.09 125 THR A CA 1
ATOM 1024 C C . THR A 1 125 ? -28.566 19.656 7.856 1.00 41.09 125 THR A C 1
ATOM 1026 O O . THR A 1 125 ? -29.579 19.424 7.201 1.00 41.09 125 THR A O 1
ATOM 1029 N N . LYS A 1 126 ? -27.577 18.752 7.922 1.00 49.22 126 LYS A N 1
ATOM 1030 C CA . LYS A 1 126 ? -27.617 17.462 7.206 1.00 49.22 126 LYS A CA 1
ATOM 1031 C C . LYS A 1 126 ? -27.887 16.295 8.161 1.00 49.22 126 LYS A C 1
ATOM 1033 O O . LYS A 1 126 ? -27.193 16.149 9.165 1.00 49.22 126 LYS A O 1
ATOM 1038 N N . ARG A 1 127 ? -28.848 15.422 7.802 1.00 57.06 127 ARG A N 1
ATOM 1039 C CA . ARG A 1 127 ? -28.927 14.029 8.297 1.00 57.06 127 ARG A CA 1
ATOM 1040 C C . ARG A 1 127 ? -27.511 13.438 8.318 1.00 57.06 127 ARG A C 1
ATOM 1042 O O . ARG A 1 127 ? -26.734 13.731 7.407 1.00 57.06 127 ARG A O 1
ATOM 1049 N N . SER A 1 128 ? -27.184 12.634 9.337 1.00 60.44 128 SER A N 1
ATOM 1050 C CA . SER A 1 128 ? -25.882 11.954 9.410 1.00 60.44 128 SER A CA 1
ATOM 1051 C C . SER A 1 128 ? -25.554 11.342 8.043 1.00 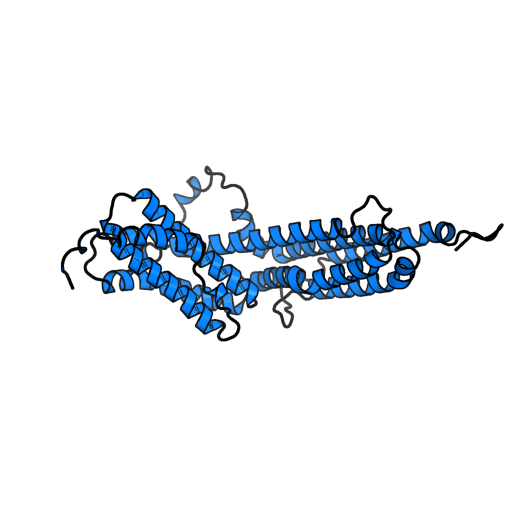60.44 128 SER A C 1
ATOM 1053 O O . SER A 1 128 ? -26.415 10.645 7.498 1.00 60.44 128 SER A O 1
ATOM 1055 N N . PRO A 1 129 ? -24.376 11.629 7.458 1.00 69.56 129 PRO A N 1
ATOM 1056 C CA . PRO A 1 129 ? -24.019 11.080 6.160 1.00 69.56 129 PRO A CA 1
ATOM 1057 C C . PRO A 1 129 ? -24.036 9.544 6.225 1.00 69.56 129 PRO A C 1
ATOM 1059 O O . PRO A 1 129 ? -23.772 8.983 7.297 1.00 69.56 129 PRO A O 1
ATOM 1062 N N . PRO A 1 130 ? -24.371 8.865 5.113 1.00 82.94 130 PRO A N 1
ATOM 1063 C CA . PRO A 1 130 ? -24.341 7.410 5.061 1.00 82.94 130 PRO A CA 1
ATOM 1064 C C . PRO A 1 130 ? -22.926 6.886 5.364 1.00 82.94 130 PRO A C 1
ATOM 1066 O O . PRO A 1 130 ? -21.947 7.604 5.126 1.00 82.94 130 PRO A O 1
ATOM 1069 N N . PRO A 1 131 ? -22.803 5.652 5.889 1.00 88.31 131 PRO A N 1
ATOM 1070 C CA . PRO A 1 131 ? -21.503 5.032 6.103 1.00 88.31 131 PRO A CA 1
ATOM 1071 C C . PRO A 1 131 ? -20.742 4.920 4.782 1.00 88.31 131 PRO A C 1
ATOM 1073 O O . PRO A 1 131 ? -21.322 4.636 3.734 1.00 88.31 131 PRO A O 1
ATOM 1076 N N . TYR A 1 132 ? -19.432 5.141 4.841 1.00 92.94 132 TYR A N 1
ATOM 1077 C CA . TYR A 1 132 ? -18.555 4.914 3.704 1.00 92.94 132 TYR A CA 1
ATOM 1078 C C . TYR A 1 132 ? -18.513 3.420 3.381 1.00 92.94 132 TYR A C 1
ATOM 1080 O O . TYR A 1 132 ? -18.181 2.608 4.246 1.00 92.94 132 TYR A O 1
ATOM 1088 N N . VAL A 1 133 ? -18.820 3.071 2.137 1.00 93.12 133 VAL A N 1
ATOM 1089 C CA . VAL A 1 133 ? -18.690 1.709 1.617 1.00 93.12 133 VAL A CA 1
ATOM 1090 C C . VAL A 1 133 ? -17.421 1.650 0.783 1.00 93.12 133 VAL A C 1
ATOM 1092 O O . VAL A 1 133 ? -17.185 2.531 -0.041 1.00 93.12 133 VAL A O 1
ATOM 1095 N N . VAL A 1 134 ? -16.597 0.632 1.028 1.00 95.00 134 VAL A N 1
ATOM 1096 C CA . VAL A 1 134 ? -15.354 0.401 0.285 1.00 95.00 134 VAL A CA 1
ATOM 1097 C C . VAL A 1 134 ? -15.718 -0.128 -1.105 1.00 95.00 134 VAL A C 1
ATOM 1099 O O . VAL A 1 134 ? -16.288 -1.219 -1.159 1.00 95.00 134 VAL A O 1
ATOM 1102 N N . PRO A 1 135 ? -15.424 0.606 -2.196 1.00 93.31 135 PRO A N 1
ATOM 1103 C CA . PRO A 1 135 ? -15.702 0.136 -3.552 1.00 93.31 135 PRO A CA 1
ATOM 1104 C C . PRO A 1 135 ? -14.769 -1.012 -3.940 1.00 93.31 135 PRO A C 1
ATOM 1106 O O . PRO A 1 135 ? -13.596 -1.006 -3.551 1.00 93.31 135 PRO A O 1
ATOM 1109 N N . ASP A 1 136 ? -15.252 -1.946 -4.754 1.00 91.25 136 ASP A N 1
ATOM 1110 C CA . ASP A 1 136 ? -14.478 -3.109 -5.202 1.00 91.25 136 ASP A CA 1
ATOM 1111 C C . ASP A 1 136 ? -13.220 -2.685 -5.976 1.00 91.25 136 ASP A C 1
ATOM 1113 O O . ASP A 1 136 ? -12.132 -3.243 -5.810 1.00 91.25 136 ASP A O 1
ATOM 1117 N N . GLU A 1 137 ? -13.338 -1.617 -6.764 1.00 92.38 137 GLU A N 1
ATOM 1118 C CA . GLU A 1 137 ? -12.254 -1.044 -7.553 1.00 92.38 137 GLU A CA 1
ATOM 1119 C C . GLU A 1 137 ? -11.116 -0.495 -6.682 1.00 92.38 137 GLU A C 1
ATOM 1121 O O . GLU A 1 137 ? -9.971 -0.424 -7.133 1.00 92.38 137 GLU A O 1
ATOM 1126 N N . LEU A 1 138 ? -11.383 -0.136 -5.420 1.00 94.44 138 LEU A N 1
ATOM 1127 C CA . LEU A 1 138 ? -10.324 0.286 -4.502 1.00 94.44 138 LEU A CA 1
ATOM 1128 C C . LEU A 1 138 ? -9.395 -0.886 -4.153 1.00 94.44 138 LEU A C 1
ATOM 1130 O O . LEU A 1 138 ? -8.186 -0.681 -4.005 1.00 94.44 138 LEU A O 1
ATOM 1134 N N . GLY A 1 139 ? -9.947 -2.103 -4.085 1.00 94.44 139 GLY A N 1
ATOM 1135 C CA . GLY A 1 139 ? -9.187 -3.351 -4.024 1.00 94.44 139 GLY A CA 1
ATOM 1136 C C . GLY A 1 139 ? -8.194 -3.442 -5.175 1.00 94.44 139 GLY A C 1
ATOM 1137 O O . GLY A 1 139 ? -6.988 -3.557 -4.952 1.00 94.44 139 GLY A O 1
ATOM 1138 N N . ILE A 1 140 ? -8.691 -3.246 -6.400 1.00 93.62 140 ILE A N 1
ATOM 1139 C CA . ILE A 1 140 ? -7.887 -3.301 -7.627 1.00 93.62 140 ILE A CA 1
ATOM 1140 C C . ILE A 1 140 ? -6.703 -2.334 -7.565 1.00 93.62 140 ILE A C 1
ATOM 1142 O O . ILE A 1 140 ? -5.561 -2.732 -7.814 1.00 93.62 140 ILE A O 1
ATOM 1146 N N . VAL A 1 141 ? -6.939 -1.075 -7.194 1.00 94.56 141 VAL A N 1
ATOM 1147 C CA . VAL A 1 141 ? -5.882 -0.051 -7.129 1.00 94.56 141 VAL A CA 1
ATOM 1148 C C . VAL A 1 141 ? -4.817 -0.401 -6.096 1.00 94.56 141 VAL A C 1
ATOM 1150 O O . VAL A 1 141 ? -3.623 -0.380 -6.407 1.00 94.56 141 VAL A O 1
ATOM 1153 N N . LEU A 1 142 ? -5.226 -0.719 -4.865 1.00 97.00 142 LEU A N 1
ATOM 1154 C CA . LEU A 1 142 ? -4.288 -0.940 -3.765 1.00 97.00 142 LEU A CA 1
ATOM 1155 C C . LEU A 1 142 ? -3.501 -2.242 -3.936 1.00 97.00 142 LEU A C 1
ATOM 1157 O O . LEU A 1 142 ? -2.291 -2.245 -3.696 1.00 97.00 142 LEU A O 1
ATOM 1161 N N . ASN A 1 143 ? -4.136 -3.306 -4.433 1.00 96.88 143 ASN A N 1
ATOM 1162 C CA . ASN A 1 143 ? -3.446 -4.546 -4.788 1.00 96.88 143 ASN A CA 1
ATOM 1163 C C . ASN A 1 143 ? -2.436 -4.302 -5.922 1.00 96.88 143 ASN A C 1
ATOM 1165 O O . ASN A 1 143 ? -1.307 -4.787 -5.854 1.00 96.88 143 ASN A O 1
ATOM 1169 N N . SER A 1 144 ? -2.783 -3.479 -6.920 1.00 96.44 144 SER A N 1
ATOM 1170 C CA . SER A 1 144 ? -1.872 -3.130 -8.022 1.00 96.44 144 SER A CA 1
ATOM 1171 C C . SER A 1 144 ? -0.654 -2.342 -7.536 1.00 96.44 144 SER A C 1
ATOM 1173 O O . SER A 1 144 ? 0.476 -2.696 -7.867 1.00 96.44 144 SER A O 1
ATOM 1175 N N . MET A 1 145 ? -0.849 -1.328 -6.683 1.00 97.38 145 MET A N 1
ATOM 1176 C CA . MET A 1 145 ? 0.263 -0.586 -6.070 1.00 97.38 145 MET A CA 1
ATOM 1177 C C . MET A 1 145 ? 1.160 -1.494 -5.224 1.00 97.38 145 MET A C 1
ATOM 1179 O O . MET A 1 145 ? 2.386 -1.372 -5.263 1.00 97.38 145 MET A O 1
ATOM 1183 N N . LYS A 1 146 ? 0.563 -2.429 -4.475 1.00 97.00 146 LYS A N 1
ATOM 1184 C CA . LYS A 1 146 ? 1.311 -3.399 -3.672 1.00 97.00 146 LYS A CA 1
ATOM 1185 C C . LYS A 1 146 ? 2.115 -4.359 -4.551 1.00 97.00 146 LYS A C 1
ATOM 1187 O O . LYS A 1 146 ? 3.293 -4.580 -4.287 1.00 97.00 146 LYS A O 1
ATOM 1192 N N . ARG A 1 147 ? 1.525 -4.854 -5.639 1.00 96.06 147 ARG A N 1
ATOM 1193 C CA . ARG A 1 147 ? 2.200 -5.712 -6.620 1.00 96.06 147 ARG A CA 1
ATOM 1194 C C . ARG A 1 147 ? 3.363 -5.005 -7.316 1.00 96.06 147 ARG A C 1
ATOM 1196 O O . ARG A 1 147 ? 4.416 -5.616 -7.500 1.00 96.06 147 ARG A O 1
ATOM 1203 N N . MET A 1 148 ? 3.211 -3.722 -7.653 1.00 96.88 148 MET A N 1
ATOM 1204 C CA . MET A 1 148 ? 4.325 -2.911 -8.158 1.00 96.88 148 MET A CA 1
ATOM 1205 C C . MET A 1 148 ? 5.490 -2.924 -7.166 1.00 96.88 148 MET A C 1
ATOM 1207 O O . MET A 1 148 ? 6.613 -3.229 -7.551 1.00 96.88 148 MET A O 1
ATOM 1211 N N . LEU A 1 149 ? 5.215 -2.648 -5.888 1.00 97.19 149 LEU A N 1
ATOM 1212 C CA . LEU A 1 149 ? 6.231 -2.582 -4.835 1.00 97.19 149 LEU A CA 1
ATOM 1213 C C . LEU A 1 149 ? 6.930 -3.916 -4.559 1.00 97.19 149 LEU A C 1
ATOM 1215 O O . LEU A 1 149 ? 8.143 -3.922 -4.361 1.00 97.19 149 LEU A O 1
ATOM 1219 N N . ASP A 1 150 ? 6.180 -5.015 -4.521 1.00 95.81 150 ASP A N 1
ATOM 1220 C CA . ASP A 1 150 ? 6.687 -6.292 -4.007 1.00 95.81 150 ASP A CA 1
ATOM 1221 C C . ASP A 1 150 ? 7.176 -7.247 -5.101 1.00 95.81 150 ASP A C 1
ATOM 1223 O O . ASP A 1 150 ? 7.994 -8.121 -4.827 1.00 95.81 150 ASP A O 1
ATOM 1227 N N . VAL A 1 151 ? 6.674 -7.109 -6.333 1.00 95.50 151 VAL A N 1
ATOM 1228 C CA . VAL A 1 151 ? 6.910 -8.093 -7.402 1.00 95.50 151 VAL A CA 1
ATOM 1229 C C . VAL A 1 151 ? 7.538 -7.462 -8.633 1.00 95.50 151 VAL A C 1
ATOM 1231 O O . VAL A 1 151 ? 8.535 -7.977 -9.135 1.00 95.50 151 VAL A O 1
ATOM 1234 N N . LEU A 1 152 ? 6.959 -6.379 -9.153 1.00 95.81 152 LEU A N 1
ATOM 1235 C CA . LEU A 1 152 ? 7.349 -5.859 -10.468 1.00 95.81 152 LEU A CA 1
ATOM 1236 C C . LEU A 1 152 ? 8.610 -4.993 -10.397 1.00 95.81 152 LEU A C 1
ATOM 1238 O O . LEU A 1 152 ? 9.574 -5.265 -11.110 1.00 95.81 152 LEU A O 1
ATOM 1242 N N . ARG A 1 153 ? 8.654 -4.015 -9.485 1.00 94.69 153 ARG A N 1
ATOM 1243 C CA . ARG A 1 153 ? 9.831 -3.151 -9.295 1.00 94.69 153 ARG A CA 1
ATOM 1244 C C . ARG A 1 153 ? 11.087 -3.922 -8.896 1.00 94.69 153 ARG A C 1
ATOM 1246 O O . ARG A 1 153 ? 12.118 -3.673 -9.516 1.00 94.69 153 ARG A O 1
ATOM 1253 N N . PRO A 1 154 ? 11.049 -4.882 -7.945 1.00 95.06 154 PRO A N 1
ATOM 1254 C CA . PRO A 1 154 ? 12.255 -5.618 -7.571 1.00 95.06 154 PRO A CA 1
ATOM 1255 C C . PRO A 1 154 ? 12.910 -6.350 -8.746 1.00 95.06 154 PRO A C 1
ATOM 1257 O O . PRO A 1 154 ? 14.129 -6.467 -8.780 1.00 95.06 154 PRO A O 1
ATOM 1260 N N . LYS A 1 155 ? 12.134 -6.799 -9.744 1.00 94.06 155 LYS A N 1
ATOM 1261 C CA . LYS A 1 155 ? 12.689 -7.413 -10.963 1.00 94.06 155 LYS A CA 1
ATOM 1262 C C . LYS A 1 155 ? 13.507 -6.411 -11.783 1.00 94.06 155 LYS A C 1
ATOM 1264 O O . LYS A 1 155 ? 14.597 -6.755 -12.228 1.00 94.06 155 LYS A O 1
ATOM 1269 N N . ILE A 1 156 ? 13.005 -5.185 -11.934 1.00 93.38 156 ILE A N 1
ATOM 1270 C CA . ILE A 1 156 ? 13.710 -4.091 -12.616 1.00 93.38 156 ILE A CA 1
ATOM 1271 C C . ILE A 1 156 ? 14.956 -3.685 -11.821 1.00 93.38 156 ILE A C 1
ATOM 1273 O O . ILE A 1 156 ? 16.049 -3.626 -12.376 1.00 93.38 156 ILE A O 1
ATOM 1277 N N . GLU A 1 157 ? 14.827 -3.486 -10.506 1.00 92.19 157 GLU A N 1
ATOM 1278 C CA . GLU A 1 157 ? 15.960 -3.153 -9.632 1.00 92.19 157 GLU A CA 1
ATOM 1279 C C . GLU A 1 157 ? 17.061 -4.225 -9.690 1.00 92.19 157 GLU A C 1
ATOM 1281 O O . GLU A 1 157 ? 18.242 -3.888 -9.712 1.00 92.19 157 GLU A O 1
ATOM 1286 N N . THR A 1 158 ? 16.702 -5.512 -9.745 1.00 91.31 158 THR A N 1
ATOM 1287 C CA . THR A 1 158 ? 17.671 -6.607 -9.905 1.00 91.31 158 THR A CA 1
ATOM 1288 C C . THR A 1 158 ? 18.404 -6.539 -11.246 1.00 91.31 158 THR A C 1
ATOM 1290 O O . THR A 1 158 ? 19.618 -6.733 -11.260 1.00 91.31 158 THR A O 1
ATOM 1293 N N . GLN A 1 159 ? 17.720 -6.207 -12.346 1.00 91.00 159 GLN A N 1
ATOM 1294 C CA . GLN A 1 159 ? 18.357 -6.044 -13.660 1.00 91.00 159 GLN A CA 1
ATOM 1295 C C . GLN A 1 159 ? 19.359 -4.876 -13.670 1.00 91.00 159 GLN A C 1
ATOM 1297 O O . GLN A 1 159 ? 20.502 -5.029 -14.102 1.00 91.00 159 GLN A O 1
ATOM 1302 N N . PHE A 1 160 ? 18.986 -3.726 -13.101 1.00 90.12 160 PHE A N 1
ATOM 1303 C CA . PHE A 1 160 ? 19.913 -2.596 -12.966 1.00 90.12 160 PHE A CA 1
ATOM 1304 C C . PHE A 1 160 ? 21.087 -2.906 -12.032 1.00 90.12 160 PHE A C 1
ATOM 1306 O O . PHE A 1 160 ? 22.211 -2.492 -12.306 1.00 90.12 160 PHE A O 1
ATOM 1313 N N . LYS A 1 161 ? 20.872 -3.683 -10.963 1.00 87.94 161 LYS A N 1
ATOM 1314 C CA . LYS A 1 161 ? 21.961 -4.154 -10.092 1.00 87.94 161 LYS A CA 1
ATOM 1315 C C . LYS A 1 161 ? 22.941 -5.062 -10.835 1.00 87.94 161 LYS A C 1
ATOM 1317 O O . LYS A 1 161 ? 24.145 -4.903 -10.646 1.00 87.94 161 LYS A O 1
ATOM 1322 N N . SER A 1 162 ? 22.464 -5.973 -11.692 1.00 87.56 162 SER A N 1
ATOM 1323 C CA . SER A 1 162 ? 23.368 -6.798 -12.507 1.00 87.56 162 SER A CA 1
ATOM 1324 C C . SER A 1 162 ? 24.203 -5.950 -13.464 1.00 87.56 162 SER A C 1
ATOM 1326 O O . SER A 1 162 ? 25.405 -6.175 -13.571 1.00 87.56 162 SER A O 1
ATOM 1328 N N . TRP A 1 163 ? 23.618 -4.918 -14.074 1.00 87.88 163 TRP A N 1
ATOM 1329 C CA . TRP A 1 163 ? 24.349 -3.986 -14.938 1.00 87.88 163 TRP A CA 1
ATOM 1330 C C . TRP A 1 163 ? 25.332 -3.093 -14.176 1.00 87.88 163 TRP A C 1
ATOM 1332 O O . TRP A 1 163 ? 26.429 -2.826 -14.661 1.00 87.88 163 TRP A O 1
ATOM 1342 N N . GLY A 1 164 ? 24.976 -2.679 -12.958 1.00 76.62 164 GLY A N 1
ATOM 1343 C CA . GLY A 1 164 ? 25.836 -1.878 -12.088 1.00 76.62 164 GLY A CA 1
ATOM 1344 C C . GLY A 1 164 ? 27.153 -2.572 -11.733 1.00 76.62 164 GLY A C 1
ATOM 1345 O O . GLY A 1 164 ? 28.171 -1.902 -11.594 1.00 76.62 164 GLY A O 1
ATOM 1346 N N . SER A 1 165 ? 27.173 -3.911 -11.682 1.00 72.75 165 SER A N 1
ATOM 1347 C CA . SER A 1 165 ? 28.408 -4.684 -11.465 1.00 72.75 165 SER A CA 1
ATOM 1348 C C . SER A 1 165 ? 29.451 -4.515 -12.582 1.00 72.75 165 SER A C 1
ATOM 1350 O O . SER A 1 165 ? 30.628 -4.802 -12.376 1.00 72.75 165 SER A O 1
ATOM 1352 N N . CYS A 1 166 ? 29.035 -4.027 -13.756 1.00 66.69 166 CYS A N 1
ATOM 1353 C CA . CYS A 1 166 ? 29.905 -3.767 -14.900 1.00 66.69 166 CYS A CA 1
ATOM 1354 C C . CYS A 1 166 ? 30.503 -2.348 -14.898 1.00 66.69 166 CYS A C 1
ATOM 1356 O O . CYS A 1 166 ? 31.378 -2.065 -15.718 1.00 66.69 166 CYS A O 1
ATOM 1358 N N . ILE A 1 167 ? 30.046 -1.451 -14.014 1.00 68.19 167 ILE A N 1
ATOM 1359 C CA . ILE A 1 167 ? 30.499 -0.055 -13.959 1.00 68.19 167 ILE A CA 1
ATOM 1360 C C . ILE A 1 167 ? 31.782 0.024 -13.109 1.00 68.19 167 ILE A C 1
ATOM 1362 O O . ILE A 1 167 ? 31.753 -0.326 -11.930 1.00 68.19 167 ILE A O 1
ATOM 1366 N N . PRO A 1 168 ? 32.922 0.490 -13.654 1.00 64.44 168 PRO A N 1
ATOM 1367 C CA . PRO A 1 168 ? 34.092 0.791 -12.834 1.00 64.44 168 PRO A CA 1
ATOM 1368 C C . PRO A 1 168 ? 33.782 1.969 -11.899 1.00 64.44 168 PRO A C 1
ATOM 1370 O O . PRO A 1 168 ? 33.103 2.904 -12.311 1.00 64.44 168 PRO A O 1
ATOM 1373 N N . ASP A 1 169 ? 34.336 1.939 -10.684 1.00 60.09 169 ASP A N 1
ATOM 1374 C CA . ASP A 1 169 ? 34.062 2.771 -9.485 1.00 60.09 169 ASP A CA 1
ATOM 1375 C C . ASP A 1 169 ? 34.280 4.307 -9.628 1.00 60.09 169 ASP A C 1
ATOM 1377 O O . ASP A 1 169 ? 34.597 5.015 -8.678 1.00 60.09 169 ASP A O 1
ATOM 1381 N N . ARG A 1 170 ? 34.207 4.851 -10.849 1.00 53.34 170 ARG A N 1
ATOM 1382 C CA . ARG A 1 170 ? 34.670 6.190 -11.241 1.00 53.34 170 ARG A CA 1
ATOM 1383 C C . ARG A 1 170 ? 33.532 7.180 -11.542 1.00 53.34 170 ARG A C 1
ATOM 1385 O O . ARG A 1 170 ? 33.821 8.336 -11.844 1.00 53.34 170 ARG A O 1
ATOM 1392 N N . SER A 1 171 ? 32.260 6.781 -11.489 1.00 58.53 171 SER A N 1
ATOM 1393 C CA . SER A 1 171 ? 31.129 7.697 -11.713 1.00 58.53 171 SER A CA 1
ATOM 1394 C C . SER A 1 171 ? 30.688 8.387 -10.419 1.00 58.53 171 SER A C 1
ATOM 1396 O O . SER A 1 171 ? 30.477 7.735 -9.405 1.00 58.53 171 SER A O 1
ATOM 1398 N N . SER A 1 172 ? 30.487 9.707 -10.462 1.00 59.44 172 SER A N 1
ATOM 1399 C CA . SER A 1 172 ? 29.920 10.487 -9.349 1.00 59.44 172 SER A CA 1
ATOM 1400 C C . SER A 1 172 ? 28.417 10.259 -9.134 1.00 59.44 172 SER A C 1
ATOM 1402 O O . SER A 1 172 ? 27.892 10.628 -8.086 1.00 59.44 172 SER A O 1
ATOM 1404 N N . GLN A 1 173 ? 27.717 9.675 -10.113 1.00 65.19 173 GLN A N 1
ATOM 1405 C CA . GLN A 1 173 ? 26.322 9.254 -9.977 1.00 65.19 173 GLN A CA 1
ATOM 1406 C C . GLN A 1 173 ? 26.235 7.909 -9.260 1.00 65.19 173 GLN A C 1
ATOM 1408 O O . GLN A 1 173 ? 26.922 6.958 -9.635 1.00 65.19 173 GLN A O 1
ATOM 1413 N N . ILE A 1 174 ? 25.363 7.844 -8.252 1.00 70.31 174 ILE A N 1
ATOM 1414 C CA . ILE A 1 174 ? 25.085 6.638 -7.472 1.00 70.31 174 ILE A CA 1
ATOM 1415 C C . ILE A 1 174 ? 24.060 5.795 -8.249 1.00 70.31 174 ILE A C 1
ATOM 1417 O O . ILE A 1 174 ? 22.924 6.246 -8.421 1.00 70.31 174 ILE A O 1
ATOM 1421 N N . PRO A 1 175 ? 24.416 4.586 -8.721 1.00 76.75 175 PRO A N 1
ATOM 1422 C CA . PRO A 1 175 ? 23.467 3.715 -9.408 1.00 76.75 175 PRO A CA 1
ATOM 1423 C C . PRO A 1 175 ? 22.255 3.397 -8.521 1.00 76.75 175 PRO A C 1
ATOM 1425 O O . PRO A 1 175 ? 22.407 3.076 -7.341 1.00 76.75 175 PRO A O 1
ATOM 1428 N N . GLY A 1 176 ? 21.048 3.451 -9.084 1.00 83.19 176 GLY A N 1
ATOM 1429 C CA . GLY A 1 176 ? 19.811 3.091 -8.387 1.00 83.19 176 GLY A CA 1
ATOM 1430 C C . GLY A 1 176 ? 19.158 4.215 -7.575 1.00 83.19 176 GLY A C 1
ATOM 1431 O O . GLY A 1 176 ? 18.105 3.984 -6.967 1.00 83.19 176 GLY A O 1
ATOM 1432 N N . GLU A 1 177 ? 19.732 5.421 -7.535 1.00 86.81 177 GLU A N 1
ATOM 1433 C CA . GLU A 1 177 ? 19.152 6.562 -6.814 1.00 86.81 177 GLU A CA 1
ATOM 1434 C C . GLU A 1 177 ? 17.778 6.963 -7.380 1.00 86.81 177 GLU A C 1
ATOM 1436 O O . GLU A 1 177 ? 16.830 7.190 -6.620 1.00 86.81 177 GLU A O 1
ATOM 1441 N N . ARG A 1 178 ? 17.621 6.977 -8.711 1.00 89.31 178 ARG A N 1
ATOM 1442 C CA . ARG A 1 178 ? 16.368 7.391 -9.365 1.00 89.31 178 ARG A CA 1
ATOM 1443 C C . ARG A 1 178 ? 15.281 6.349 -9.158 1.00 89.31 178 ARG A C 1
ATOM 1445 O O . ARG A 1 178 ? 14.143 6.707 -8.856 1.00 89.31 178 ARG A O 1
ATOM 1452 N N . LEU A 1 179 ? 15.623 5.062 -9.231 1.00 91.44 179 LEU A N 1
ATOM 1453 C CA . LEU A 1 179 ? 14.677 3.990 -8.894 1.00 91.44 179 LEU A CA 1
ATOM 1454 C C . LEU A 1 179 ? 14.279 4.032 -7.413 1.00 91.44 179 LEU A C 1
ATOM 1456 O O . LEU A 1 179 ? 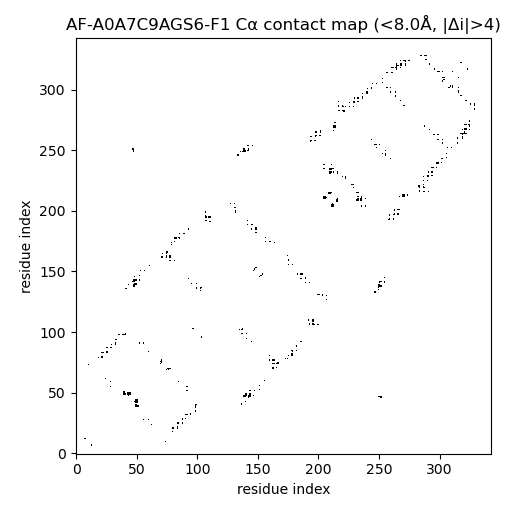13.110 3.818 -7.081 1.00 91.44 179 LEU A O 1
ATOM 1460 N N . SER A 1 180 ? 15.218 4.368 -6.526 1.00 92.50 180 SER A N 1
ATOM 1461 C CA . SER A 1 180 ? 14.951 4.515 -5.093 1.00 92.50 180 SER A CA 1
ATOM 1462 C C . SER A 1 180 ? 13.978 5.662 -4.806 1.00 92.50 180 SER A C 1
ATOM 1464 O O . SER A 1 180 ? 13.050 5.484 -4.014 1.00 92.50 180 SER A O 1
ATOM 1466 N N . GLU A 1 181 ? 14.124 6.805 -5.487 1.00 93.44 181 GLU A N 1
ATOM 1467 C CA . GLU A 1 181 ? 13.203 7.949 -5.404 1.00 93.44 181 GLU A CA 1
ATOM 1468 C C . GLU A 1 181 ? 11.758 7.527 -5.725 1.00 93.44 181 GLU A C 1
ATOM 1470 O O . GLU A 1 181 ? 10.827 7.792 -4.956 1.00 93.44 181 GLU A O 1
ATOM 1475 N N . VAL A 1 182 ? 11.568 6.797 -6.830 1.00 95.38 182 VAL A N 1
ATOM 1476 C CA . VAL A 1 182 ? 10.244 6.313 -7.245 1.00 95.38 182 VAL A CA 1
ATOM 1477 C C . VAL A 1 182 ? 9.700 5.276 -6.258 1.00 95.38 182 VAL A C 1
ATOM 1479 O O . VAL A 1 182 ? 8.518 5.324 -5.905 1.00 95.38 182 VAL A O 1
ATOM 1482 N N . THR A 1 183 ? 10.549 4.389 -5.733 1.00 95.56 183 THR A N 1
ATOM 1483 C CA . THR A 1 183 ? 10.164 3.424 -4.693 1.00 95.56 183 THR A CA 1
ATOM 1484 C C . THR A 1 183 ? 9.683 4.140 -3.420 1.00 95.56 183 THR A C 1
ATOM 1486 O O . THR A 1 183 ? 8.652 3.766 -2.851 1.00 95.56 183 THR A O 1
ATOM 1489 N N . VAL A 1 184 ? 10.373 5.195 -2.972 1.00 97.12 184 VAL A N 1
ATOM 1490 C CA . VAL A 1 184 ? 9.956 6.006 -1.813 1.00 97.12 184 VAL A CA 1
ATOM 1491 C C . VAL A 1 184 ? 8.616 6.693 -2.077 1.00 97.12 184 VAL A C 1
ATOM 1493 O O . VAL A 1 184 ? 7.712 6.600 -1.240 1.00 97.12 184 VAL A O 1
ATOM 1496 N N . MET A 1 185 ? 8.461 7.321 -3.245 1.00 96.88 185 MET A N 1
ATOM 1497 C CA . MET A 1 185 ? 7.222 7.979 -3.664 1.00 96.88 185 MET A CA 1
ATOM 1498 C C . MET A 1 185 ? 6.038 6.999 -3.679 1.00 96.88 185 MET A C 1
ATOM 1500 O O . MET A 1 185 ? 4.998 7.278 -3.078 1.00 96.88 185 MET A O 1
ATOM 1504 N N . LEU A 1 186 ? 6.191 5.833 -4.312 1.00 97.19 186 LEU A N 1
ATOM 1505 C CA . LEU A 1 186 ? 5.133 4.827 -4.402 1.00 97.19 186 LEU A CA 1
ATOM 1506 C C . LEU A 1 186 ? 4.757 4.271 -3.023 1.00 97.19 186 LEU A C 1
ATOM 1508 O O . LEU A 1 186 ? 3.571 4.179 -2.701 1.00 97.19 186 LEU A O 1
ATOM 1512 N N . ARG A 1 187 ? 5.744 3.969 -2.164 1.00 97.56 187 ARG A N 1
ATOM 1513 C CA . ARG A 1 187 ? 5.485 3.538 -0.779 1.00 97.56 187 ARG A CA 1
ATOM 1514 C C . ARG A 1 187 ? 4.733 4.602 0.014 1.00 97.56 187 ARG A C 1
ATOM 1516 O O . ARG A 1 187 ? 3.815 4.263 0.758 1.00 97.56 187 ARG A O 1
ATOM 1523 N N . ALA A 1 188 ? 5.113 5.873 -0.122 1.00 96.88 188 ALA A N 1
ATOM 1524 C CA . ALA A 1 188 ? 4.426 6.974 0.545 1.00 96.88 188 ALA A CA 1
ATOM 1525 C C . ALA A 1 188 ? 2.968 7.083 0.077 1.00 96.88 188 ALA A C 1
ATOM 1527 O O . ALA A 1 188 ? 2.063 7.147 0.906 1.00 96.88 188 ALA A O 1
ATOM 1528 N N . LYS A 1 189 ? 2.732 7.016 -1.236 1.00 95.94 189 LYS A N 1
ATOM 1529 C CA . LYS A 1 189 ? 1.392 7.081 -1.824 1.00 95.94 189 LYS A CA 1
ATOM 1530 C C . LYS A 1 189 ? 0.496 5.926 -1.371 1.00 95.94 189 LYS A C 1
ATOM 1532 O O . LYS A 1 189 ? -0.614 6.166 -0.904 1.00 95.94 189 LYS A O 1
ATOM 1537 N N . PHE A 1 190 ? 1.012 4.698 -1.417 1.00 97.50 190 PHE A N 1
ATOM 1538 C CA . PHE A 1 190 ? 0.312 3.507 -0.936 1.00 97.50 190 PHE A CA 1
ATOM 1539 C C . PHE A 1 190 ? -0.069 3.633 0.547 1.00 97.50 190 PHE A C 1
ATOM 1541 O O . PHE A 1 190 ? -1.237 3.476 0.898 1.00 97.50 190 PHE A O 1
ATOM 1548 N N . ARG A 1 191 ? 0.882 4.010 1.418 1.00 96.62 191 ARG A N 1
ATOM 1549 C CA . ARG A 1 191 ? 0.604 4.230 2.851 1.00 96.62 191 ARG A CA 1
ATOM 1550 C C . ARG A 1 191 ? -0.451 5.310 3.085 1.00 96.62 191 ARG A C 1
ATOM 1552 O O . ARG A 1 191 ? -1.308 5.129 3.944 1.00 96.62 191 ARG A O 1
ATOM 1559 N N . ASN A 1 192 ? -0.413 6.404 2.327 1.00 96.31 192 ASN A N 1
ATOM 1560 C CA . ASN A 1 192 ? -1.386 7.487 2.458 1.00 96.31 192 ASN A CA 1
ATOM 1561 C C . ASN A 1 192 ? -2.807 7.019 2.114 1.00 96.31 192 ASN A C 1
ATOM 1563 O O . ASN A 1 192 ? -3.742 7.357 2.838 1.00 96.31 192 ASN A O 1
ATOM 1567 N N . TYR A 1 193 ? -2.983 6.212 1.063 1.00 97.19 193 TYR A N 1
ATOM 1568 C CA . TYR A 1 193 ? -4.301 5.654 0.746 1.00 97.19 193 TYR A CA 1
ATOM 1569 C C . TYR A 1 193 ? -4.784 4.636 1.774 1.00 97.19 193 TYR A C 1
ATOM 1571 O O . TYR A 1 193 ? -5.951 4.698 2.158 1.00 97.19 193 TYR A O 1
ATOM 1579 N N . LEU A 1 194 ? -3.902 3.766 2.282 1.00 97.12 194 LEU A N 1
ATOM 1580 C CA . LEU A 1 194 ? -4.253 2.860 3.380 1.00 97.12 194 LEU A CA 1
ATOM 1581 C C . LEU A 1 194 ? -4.722 3.634 4.615 1.00 97.12 194 LEU A C 1
ATOM 1583 O O . LEU A 1 194 ? -5.770 3.323 5.176 1.00 97.12 194 LEU A O 1
ATOM 1587 N N . GLN A 1 195 ? -3.983 4.674 5.005 1.00 95.62 195 GLN A N 1
ATOM 1588 C CA . GLN A 1 195 ? -4.331 5.502 6.155 1.00 95.62 195 GLN A CA 1
ATOM 1589 C C . GLN A 1 195 ? -5.674 6.216 5.952 1.00 95.62 195 GLN A C 1
ATOM 1591 O O . GLN A 1 195 ? -6.520 6.202 6.844 1.00 95.62 195 GLN A O 1
ATOM 1596 N N . ALA A 1 196 ? -5.902 6.799 4.772 1.00 95.75 196 ALA A N 1
ATOM 1597 C CA . ALA A 1 196 ? -7.155 7.479 4.458 1.00 95.75 196 ALA A CA 1
ATOM 1598 C C . ALA A 1 196 ? -8.359 6.522 4.462 1.00 95.75 196 ALA A C 1
ATOM 1600 O O . ALA A 1 196 ? -9.430 6.897 4.948 1.00 95.75 196 ALA A O 1
ATOM 1601 N N . LEU A 1 197 ? -8.181 5.295 3.958 1.00 97.31 197 LEU A N 1
ATOM 1602 C CA . LEU A 1 197 ? -9.193 4.241 4.015 1.00 97.31 197 LEU A CA 1
ATOM 1603 C C . LEU A 1 197 ? -9.491 3.857 5.467 1.00 97.31 197 LEU A C 1
ATOM 1605 O O . LEU A 1 197 ? -10.647 3.888 5.880 1.00 97.31 197 LEU A O 1
ATOM 1609 N N . VAL A 1 198 ? -8.459 3.576 6.265 1.00 97.31 198 VAL A N 1
ATOM 1610 C CA . VAL A 1 198 ? -8.599 3.275 7.698 1.00 97.31 198 VAL A CA 1
ATOM 1611 C C . VAL A 1 198 ? -9.352 4.387 8.431 1.00 97.31 198 VAL A C 1
ATOM 1613 O O . VAL A 1 198 ? -10.263 4.104 9.208 1.00 97.31 198 VAL A O 1
ATOM 1616 N N . ASP A 1 199 ? -9.036 5.655 8.163 1.00 94.94 199 ASP A N 1
ATOM 1617 C CA . ASP A 1 199 ? -9.744 6.776 8.779 1.00 94.94 199 ASP A CA 1
ATOM 1618 C C . ASP A 1 199 ? -11.231 6.814 8.382 1.00 94.94 199 ASP A C 1
ATOM 1620 O O . ASP A 1 199 ? -12.067 7.079 9.246 1.00 94.94 199 ASP A O 1
ATOM 1624 N N . LYS A 1 200 ? -11.592 6.490 7.129 1.00 94.56 200 LYS A N 1
ATOM 1625 C CA . LYS A 1 200 ? -13.004 6.349 6.716 1.00 94.56 200 LYS A CA 1
ATOM 1626 C C . LYS A 1 200 ? -13.708 5.198 7.440 1.00 94.56 200 LYS A C 1
ATOM 1628 O O . LYS A 1 200 ? -14.836 5.367 7.898 1.00 94.56 200 LYS A O 1
ATOM 1633 N N . LEU A 1 201 ? -13.046 4.051 7.594 1.00 96.00 201 LEU A N 1
ATOM 1634 C CA . LEU A 1 201 ? -13.606 2.904 8.320 1.00 96.00 201 LEU A CA 1
ATOM 1635 C C . LEU A 1 201 ? -13.862 3.244 9.795 1.00 96.00 201 LEU A C 1
ATOM 1637 O O . LEU A 1 201 ? -14.921 2.937 10.336 1.00 96.00 201 LEU A O 1
ATOM 1641 N N . VAL A 1 202 ? -12.941 3.962 10.437 1.00 94.81 202 VAL A N 1
ATOM 1642 C CA . VAL A 1 202 ? -13.126 4.440 11.816 1.00 94.81 202 VAL A CA 1
ATOM 1643 C C . VAL A 1 202 ? -14.191 5.532 11.906 1.00 94.81 202 VAL A C 1
ATOM 1645 O O . VAL A 1 202 ? -14.916 5.610 12.895 1.00 94.81 202 VAL A O 1
ATOM 1648 N N . GLU A 1 203 ? -14.338 6.387 10.893 1.00 93.12 203 GLU A N 1
ATOM 1649 C CA . GLU A 1 203 ? -15.466 7.322 10.832 1.00 93.12 203 GLU A CA 1
ATOM 1650 C C . GLU A 1 203 ? -16.810 6.578 10.850 1.00 93.12 203 GLU A C 1
ATOM 1652 O O . GLU A 1 203 ? -17.711 7.011 11.573 1.00 93.12 203 GLU A O 1
ATOM 1657 N N . ASN A 1 204 ? -16.918 5.421 10.185 1.00 94.25 204 ASN A N 1
ATOM 1658 C CA . ASN A 1 204 ? -18.131 4.598 10.219 1.00 94.25 204 ASN A CA 1
ATOM 1659 C C . ASN A 1 204 ? -18.476 4.099 11.628 1.00 94.25 204 ASN A C 1
ATOM 1661 O O . ASN A 1 204 ? -19.651 4.092 11.993 1.00 94.25 204 ASN A O 1
ATOM 1665 N N . THR A 1 205 ? -17.494 3.711 12.450 1.00 93.94 205 THR A N 1
ATOM 1666 C CA . THR A 1 205 ? -17.765 3.259 13.835 1.00 93.94 205 THR A CA 1
ATOM 1667 C C . THR A 1 205 ? -18.226 4.399 14.738 1.00 93.94 205 THR A C 1
ATOM 1669 O O . THR A 1 205 ? -18.841 4.171 15.778 1.00 93.94 205 THR A O 1
ATOM 1672 N N . ARG A 1 206 ? -17.981 5.653 14.345 1.00 91.69 206 ARG A N 1
ATOM 1673 C CA . ARG A 1 206 ? -18.352 6.850 15.111 1.00 91.69 206 ARG A CA 1
ATOM 1674 C C . ARG A 1 206 ? -19.735 7.404 14.758 1.00 91.69 206 ARG A C 1
ATOM 1676 O O . ARG A 1 206 ? -20.174 8.331 15.442 1.00 91.69 206 ARG A O 1
ATOM 1683 N N . LEU A 1 207 ? -20.401 6.875 13.726 1.00 89.00 207 LEU A N 1
ATOM 1684 C CA . LEU A 1 207 ? -21.724 7.339 13.284 1.00 89.00 207 LEU A CA 1
ATOM 1685 C C . LEU A 1 207 ? -22.820 7.041 14.309 1.00 89.00 207 LEU A C 1
ATOM 1687 O O . LEU A 1 207 ? -23.736 7.842 14.480 1.00 89.00 207 LEU A O 1
ATOM 1691 N N . GLN A 1 208 ? -22.713 5.914 15.013 1.00 87.69 208 GLN A N 1
ATOM 1692 C CA . GLN A 1 208 ? -23.679 5.502 16.025 1.00 87.69 208 GLN A CA 1
ATOM 1693 C C . GLN A 1 208 ? -23.055 5.537 17.419 1.00 87.69 208 GLN A C 1
ATOM 1695 O O . GLN A 1 208 ? -21.875 5.253 17.618 1.00 87.69 208 GLN A O 1
ATOM 1700 N N . GLY A 1 209 ? -23.864 5.877 18.425 1.00 86.88 209 GLY A N 1
ATOM 1701 C CA . GLY A 1 209 ? -23.407 5.873 19.814 1.00 86.88 209 GLY A CA 1
ATOM 1702 C C . GLY A 1 209 ? -22.995 4.478 20.299 1.00 86.88 209 GLY A C 1
ATOM 1703 O O . GLY A 1 209 ? -22.012 4.370 21.022 1.00 86.88 209 GLY A O 1
ATOM 1704 N N . ALA A 1 210 ? -23.713 3.439 19.861 1.00 91.19 210 ALA A N 1
ATOM 1705 C CA . ALA A 1 210 ? -23.503 2.046 20.263 1.00 91.19 210 ALA A CA 1
ATOM 1706 C C . ALA A 1 210 ? -22.204 1.425 19.721 1.00 91.19 210 ALA A C 1
ATOM 1708 O O . ALA A 1 210 ? -21.743 0.423 20.249 1.00 91.19 210 ALA A O 1
ATOM 1709 N N . THR A 1 211 ? -21.606 2.019 18.688 1.00 93.62 211 THR A N 1
ATOM 1710 C CA . THR A 1 211 ? -20.372 1.537 18.043 1.00 93.62 211 THR A CA 1
ATOM 1711 C C . THR A 1 211 ? -19.184 2.457 18.343 1.00 93.62 211 THR A C 1
ATOM 1713 O O . THR A 1 211 ? -18.030 2.136 18.069 1.00 93.62 211 THR A O 1
ATOM 1716 N N . LYS A 1 212 ? -19.433 3.623 18.947 1.00 95.00 212 LYS A N 1
ATOM 1717 C CA . LYS A 1 212 ? -18.399 4.608 19.259 1.00 95.00 212 LYS A CA 1
ATOM 1718 C C . LYS A 1 212 ? -17.666 4.217 20.538 1.00 95.00 212 LYS A C 1
ATOM 1720 O O . LYS A 1 212 ? -18.161 4.469 21.636 1.00 95.00 212 LYS A O 1
ATOM 1725 N N . ILE A 1 213 ? -16.432 3.727 20.402 1.00 94.94 213 ILE A N 1
ATOM 1726 C CA . ILE A 1 213 ? -15.624 3.221 21.527 1.00 94.94 213 ILE A CA 1
ATOM 1727 C C . ILE A 1 213 ? -15.536 4.192 22.710 1.00 94.94 213 ILE A C 1
ATOM 1729 O O . ILE A 1 213 ? -15.759 3.799 23.846 1.00 94.94 213 ILE A O 1
ATOM 1733 N N . LYS A 1 214 ? -15.321 5.490 22.465 1.00 93.38 214 LYS A N 1
ATOM 1734 C CA . LYS A 1 214 ? -15.267 6.490 23.545 1.00 93.38 214 LYS A CA 1
ATOM 1735 C C . LYS A 1 214 ? -16.574 6.572 24.332 1.00 93.38 214 LYS A C 1
ATOM 1737 O O . LYS A 1 214 ? -16.516 6.781 25.534 1.00 93.38 214 LYS A O 1
ATOM 1742 N N . LYS A 1 215 ? -17.726 6.418 23.672 1.00 92.81 215 LYS A N 1
ATOM 1743 C CA . LYS A 1 215 ? -19.032 6.417 24.338 1.00 92.81 215 LYS A CA 1
ATOM 1744 C C . LYS A 1 215 ? -19.252 5.105 25.093 1.00 92.81 215 LYS A C 1
ATOM 1746 O O . LYS A 1 215 ? -19.614 5.152 26.255 1.00 92.81 215 LYS A O 1
ATOM 1751 N N . ILE A 1 216 ? -18.924 3.963 24.487 1.00 92.81 216 ILE A N 1
ATOM 1752 C CA . ILE A 1 216 ? -18.978 2.656 25.166 1.00 92.81 216 ILE A CA 1
ATOM 1753 C C . ILE A 1 216 ? -18.144 2.678 26.454 1.00 92.81 216 ILE A C 1
ATOM 1755 O O . ILE A 1 216 ? -18.606 2.238 27.507 1.00 92.81 216 ILE A O 1
ATOM 1759 N N . LEU A 1 217 ? -16.935 3.243 26.388 1.00 91.75 217 LEU A N 1
ATOM 1760 C CA . LEU A 1 217 ? -16.075 3.413 27.552 1.00 91.75 217 LEU A CA 1
ATOM 1761 C C . LEU A 1 217 ? -16.711 4.337 28.592 1.00 91.75 217 LEU A C 1
ATOM 1763 O O . LEU A 1 217 ? -16.686 3.962 29.753 1.00 91.75 217 LEU A O 1
ATOM 1767 N N . GLN A 1 218 ? -17.316 5.469 28.193 1.00 89.94 218 GLN A N 1
ATOM 1768 C CA . GLN A 1 218 ? -18.064 6.383 29.083 1.00 89.94 218 GLN A CA 1
ATOM 1769 C C . GLN A 1 218 ? -19.278 5.731 29.753 1.00 89.94 218 GLN A C 1
ATOM 1771 O O . GLN A 1 218 ? -19.579 6.002 30.910 1.00 89.94 218 GLN A O 1
ATOM 1776 N N . ASP A 1 219 ? -19.967 4.849 29.049 1.00 87.50 219 ASP A N 1
ATOM 1777 C CA . ASP A 1 219 ? -21.150 4.176 29.581 1.00 87.50 219 ASP A CA 1
ATOM 1778 C C . ASP A 1 219 ? -20.759 2.963 30.450 1.00 87.50 219 ASP A C 1
ATOM 1780 O O . ASP A 1 219 ? -21.600 2.357 31.109 1.00 87.50 219 ASP A O 1
ATOM 1784 N N . SER A 1 220 ? -19.465 2.623 30.488 1.00 84.75 220 SER A N 1
ATOM 1785 C CA . SER A 1 220 ? -18.894 1.550 31.308 1.00 84.75 220 SER A CA 1
ATOM 1786 C C . SER A 1 220 ? -18.332 2.050 32.649 1.00 84.75 220 SER A C 1
ATOM 1788 O O . SER A 1 220 ? -17.585 1.321 33.309 1.00 84.75 220 SER A O 1
ATOM 1790 N N . LYS A 1 221 ? -18.674 3.281 33.067 1.00 74.88 221 LYS A N 1
ATOM 1791 C CA . LYS A 1 221 ? -18.263 3.846 34.364 1.00 74.88 221 LYS A CA 1
ATOM 1792 C C . LYS A 1 221 ? -18.869 3.018 35.472 1.00 74.88 221 LYS A C 1
ATOM 1794 O O . LYS A 1 221 ? -20.082 2.860 35.483 1.00 74.88 221 LYS A O 1
ATOM 1799 N N . GLU A 1 222 ? -18.056 2.531 36.405 1.00 65.62 222 GLU A N 1
ATOM 1800 C CA . GLU A 1 222 ? -18.570 1.883 37.626 1.00 65.62 222 GLU A CA 1
ATOM 1801 C C . GLU A 1 222 ? -19.532 0.694 37.347 1.00 65.62 222 GLU A C 1
ATOM 1803 O O . GLU A 1 222 ? -20.243 0.246 38.240 1.00 65.62 222 GLU A O 1
ATOM 1808 N N . SER A 1 223 ? -19.531 0.147 36.118 1.00 57.12 223 SER A N 1
ATOM 1809 C CA . SER A 1 223 ? -20.470 -0.885 35.658 1.00 57.12 223 SER A CA 1
ATOM 1810 C C . SER A 1 223 ? -20.190 -2.255 36.279 1.00 57.12 223 SER A C 1
ATOM 1812 O O . SER A 1 223 ? -19.050 -2.725 36.353 1.00 57.12 223 SER A O 1
ATOM 1814 N N . VAL A 1 224 ? -21.291 -2.898 36.666 1.00 62.25 224 VAL A N 1
ATOM 1815 C CA . VAL A 1 224 ? -21.442 -4.081 37.517 1.00 62.25 224 VAL A CA 1
ATOM 1816 C C . VAL A 1 224 ? -21.233 -5.372 36.711 1.00 62.25 224 VAL A C 1
ATOM 1818 O O . VAL A 1 224 ? -22.167 -6.059 36.341 1.00 62.25 224 VAL A O 1
ATOM 1821 N N . GLY A 1 225 ? -19.978 -5.729 36.432 1.00 76.00 225 GLY A N 1
ATOM 1822 C CA . GLY A 1 225 ? -19.625 -7.046 35.877 1.00 76.00 225 GLY A CA 1
ATOM 1823 C C . GLY A 1 225 ? -19.065 -7.022 34.453 1.00 76.00 225 GLY A C 1
ATOM 1824 O O . GLY A 1 225 ? -19.292 -6.105 33.669 1.00 76.00 225 GLY A O 1
ATOM 1825 N N . GLU A 1 226 ? -18.264 -8.037 34.128 1.00 84.31 226 GLU A N 1
ATOM 1826 C CA . GLU A 1 226 ? -17.584 -8.162 32.832 1.00 84.31 226 GLU A CA 1
ATOM 1827 C C . GLU A 1 226 ? -18.562 -8.364 31.663 1.00 84.31 226 GLU A C 1
ATOM 1829 O O . GLU A 1 226 ? -18.343 -7.837 30.569 1.00 84.31 226 GLU A O 1
ATOM 1834 N N . SER A 1 227 ? -19.669 -9.066 31.918 1.00 88.00 227 SER A N 1
ATOM 1835 C CA . SER A 1 227 ? -20.751 -9.318 30.961 1.00 88.00 227 SER A CA 1
ATOM 1836 C C . SER A 1 227 ? -21.334 -8.031 30.387 1.00 88.00 227 SER A C 1
ATOM 1838 O O . SER A 1 227 ? -21.548 -7.940 29.182 1.00 88.00 227 SER A O 1
ATOM 1840 N N . ASP A 1 228 ? -21.525 -7.007 31.216 1.00 90.38 228 ASP A N 1
ATOM 1841 C CA . ASP A 1 228 ? -22.143 -5.751 30.794 1.00 90.38 228 ASP A CA 1
ATOM 1842 C C . ASP A 1 228 ? -21.266 -4.999 29.795 1.00 90.38 228 ASP A C 1
ATOM 1844 O O . ASP A 1 228 ? -21.750 -4.470 28.793 1.00 90.38 228 ASP A O 1
ATOM 1848 N N . VAL A 1 229 ? -19.953 -4.968 30.043 1.00 91.31 229 VAL A N 1
ATOM 1849 C CA . VAL A 1 229 ? -18.993 -4.329 29.135 1.00 91.31 229 VAL A CA 1
ATOM 1850 C C . VAL A 1 229 ? -18.927 -5.100 27.817 1.00 91.31 229 VAL A C 1
ATOM 1852 O O . VAL A 1 229 ? -18.954 -4.485 26.751 1.00 91.31 229 VAL A O 1
ATOM 1855 N N . ARG A 1 230 ? -18.910 -6.439 27.866 1.00 93.06 230 ARG A N 1
ATOM 1856 C CA . ARG A 1 230 ? -18.935 -7.287 26.662 1.00 93.06 230 ARG A CA 1
ATOM 1857 C C . ARG A 1 230 ? -20.216 -7.084 25.846 1.00 93.06 230 ARG A C 1
ATOM 1859 O O . ARG A 1 230 ? -20.126 -6.931 24.630 1.00 93.06 230 ARG A O 1
ATOM 1866 N N . ASN A 1 231 ? -21.373 -6.981 26.501 1.00 93.62 231 ASN A N 1
ATOM 1867 C CA . ASN A 1 231 ? -22.656 -6.701 25.850 1.00 93.62 231 ASN A CA 1
ATOM 1868 C C . ASN A 1 231 ? -22.657 -5.326 25.165 1.00 93.62 231 ASN A C 1
ATOM 1870 O O . ASN A 1 231 ? -23.082 -5.210 24.019 1.00 93.62 231 ASN A O 1
ATOM 1874 N N . ARG A 1 232 ? -22.113 -4.286 25.815 1.00 93.56 232 ARG A N 1
ATOM 1875 C CA . ARG A 1 232 ? -21.989 -2.946 25.207 1.00 93.56 232 ARG A CA 1
ATOM 1876 C C . ARG A 1 232 ? -20.988 -2.894 24.051 1.00 93.56 232 ARG A C 1
ATOM 1878 O O . ARG A 1 232 ? -21.155 -2.085 23.146 1.00 93.56 232 ARG A O 1
ATOM 1885 N N . MET A 1 233 ? -19.957 -3.736 24.072 1.00 96.12 233 MET A N 1
ATOM 1886 C CA . MET A 1 233 ? -18.981 -3.856 22.984 1.00 96.12 233 MET A CA 1
ATOM 1887 C C . MET A 1 233 ? -19.508 -4.653 21.784 1.00 96.12 233 MET A C 1
ATOM 1889 O O . MET A 1 233 ? -18.938 -4.553 20.697 1.00 96.12 233 MET A O 1
ATOM 1893 N N . HIS A 1 234 ? -20.577 -5.436 21.956 1.00 95.75 234 HIS A N 1
ATOM 1894 C CA . HIS A 1 234 ? -21.084 -6.349 20.932 1.00 95.75 234 HIS A CA 1
ATOM 1895 C C . HIS A 1 234 ? -21.435 -5.664 19.594 1.00 95.75 234 HIS A C 1
ATOM 1897 O O . HIS A 1 234 ? -20.937 -6.137 18.572 1.00 95.75 234 HIS A O 1
ATOM 1903 N N . PRO A 1 235 ? -22.145 -4.516 19.554 1.00 97.12 235 PRO A N 1
ATOM 1904 C CA . PRO A 1 235 ? -22.450 -3.842 18.287 1.00 97.12 235 PRO A CA 1
ATOM 1905 C C . PRO A 1 235 ? -21.195 -3.386 17.533 1.00 97.12 235 PRO A C 1
ATOM 1907 O O . PRO A 1 235 ? -21.115 -3.500 16.311 1.00 97.12 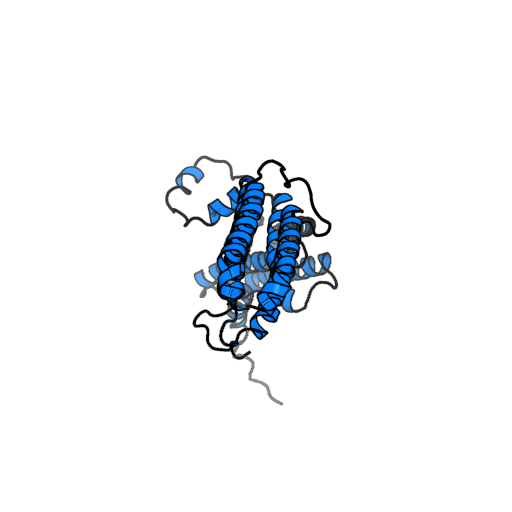235 PRO A O 1
ATOM 1910 N N . LEU A 1 236 ? -20.180 -2.896 18.259 1.00 97.25 236 LEU A N 1
ATOM 1911 C CA . LEU A 1 236 ? -18.895 -2.548 17.654 1.00 97.25 236 LEU A CA 1
ATOM 1912 C C . LEU A 1 236 ? -18.203 -3.801 17.108 1.00 97.25 236 LEU A C 1
ATOM 1914 O O . LEU A 1 236 ? -17.745 -3.785 15.970 1.00 97.25 236 LEU A O 1
ATOM 1918 N N . LYS A 1 237 ? -18.163 -4.895 17.877 1.00 97.31 237 LYS A N 1
ATOM 1919 C CA . LYS A 1 237 ? -17.581 -6.170 17.434 1.00 97.31 237 LYS A CA 1
ATOM 1920 C C . LYS A 1 237 ? -18.215 -6.664 16.129 1.00 97.31 237 LYS A C 1
ATOM 1922 O O . LYS A 1 237 ? -17.482 -7.009 15.205 1.00 97.31 237 LYS A O 1
ATOM 1927 N N . GLU A 1 238 ? -19.543 -6.673 16.030 1.00 97.38 238 GLU A N 1
ATOM 1928 C CA . GLU A 1 238 ? -20.243 -7.102 14.810 1.00 97.38 238 GLU A CA 1
ATOM 1929 C C . GLU A 1 238 ? -19.931 -6.201 13.613 1.00 97.38 238 GLU A C 1
ATOM 1931 O O . GLU A 1 238 ? -19.664 -6.696 12.514 1.00 97.38 238 GLU A O 1
ATOM 1936 N N . GLN A 1 239 ? -19.892 -4.881 13.819 1.00 96.62 239 GLN A N 1
ATOM 1937 C CA . GLN A 1 239 ? -19.526 -3.944 12.760 1.00 96.62 239 GLN A CA 1
ATOM 1938 C C . GLN A 1 239 ? -18.082 -4.163 12.282 1.00 96.62 239 GLN A C 1
ATOM 1940 O O . GLN A 1 239 ? -17.826 -4.126 11.075 1.00 96.62 239 GLN A O 1
ATOM 1945 N N . LEU A 1 240 ? -17.139 -4.398 13.202 1.00 97.69 240 LEU A N 1
ATOM 1946 C CA . LEU A 1 240 ? -15.743 -4.690 12.864 1.00 97.69 240 LEU A CA 1
ATOM 1947 C C . LEU A 1 240 ? -15.632 -5.985 12.058 1.00 97.69 240 LEU A C 1
ATOM 1949 O O . LEU A 1 240 ? -15.043 -5.961 10.980 1.00 97.69 240 LEU A O 1
ATOM 1953 N N . ALA A 1 241 ? -16.257 -7.069 12.524 1.00 97.88 241 ALA A N 1
ATOM 1954 C CA . ALA A 1 241 ? -16.255 -8.356 11.830 1.00 97.88 241 ALA A CA 1
ATOM 1955 C C . ALA A 1 241 ? -16.863 -8.247 10.422 1.00 97.88 241 ALA A C 1
ATOM 1957 O O . ALA A 1 241 ? -16.248 -8.661 9.444 1.00 97.88 241 ALA A O 1
ATOM 1958 N N . THR A 1 242 ? -18.022 -7.594 10.292 1.00 97.38 242 THR A N 1
ATOM 1959 C CA . THR A 1 242 ? -18.683 -7.371 8.993 1.00 97.38 242 THR A CA 1
ATOM 1960 C C . THR A 1 242 ? -17.798 -6.569 8.041 1.00 97.38 242 THR A C 1
ATOM 1962 O O . THR A 1 242 ? -17.657 -6.919 6.870 1.00 97.38 242 THR A O 1
ATOM 1965 N N . THR A 1 243 ? -17.153 -5.516 8.551 1.00 97.50 243 THR A N 1
ATOM 1966 C CA . THR A 1 243 ? -16.219 -4.710 7.759 1.00 97.50 243 THR A CA 1
ATOM 1967 C C . THR A 1 243 ? -15.030 -5.555 7.305 1.00 97.50 243 THR A C 1
ATOM 1969 O O . THR A 1 243 ? -14.680 -5.517 6.133 1.00 97.50 243 THR A O 1
ATOM 1972 N N . MET A 1 244 ? -14.423 -6.343 8.197 1.00 98.25 244 MET A N 1
ATOM 1973 C CA . MET A 1 244 ? -13.275 -7.197 7.868 1.00 98.25 244 MET A CA 1
ATOM 1974 C C . MET A 1 244 ? -13.629 -8.278 6.844 1.00 98.25 244 MET A C 1
ATOM 1976 O O . MET A 1 244 ? -12.861 -8.487 5.911 1.00 98.25 244 MET A O 1
ATOM 1980 N N . ASN A 1 245 ? -14.808 -8.891 6.946 1.00 97.69 245 ASN A N 1
ATOM 1981 C CA . ASN A 1 245 ? -15.290 -9.842 5.944 1.00 97.69 245 ASN A CA 1
ATOM 1982 C C . ASN A 1 245 ? -15.395 -9.193 4.559 1.00 97.69 245 ASN A C 1
ATOM 1984 O O . ASN A 1 245 ? -14.907 -9.757 3.583 1.00 97.69 245 ASN A O 1
ATOM 1988 N N . HIS A 1 246 ? -15.955 -7.980 4.477 1.00 96.69 246 HIS A N 1
ATOM 1989 C CA . HIS A 1 246 ? -16.013 -7.226 3.220 1.00 96.69 246 HIS A CA 1
ATOM 1990 C C . HIS A 1 246 ? -14.613 -6.907 2.688 1.00 96.69 246 HIS A C 1
ATOM 1992 O O . HIS A 1 246 ? -14.307 -7.212 1.540 1.00 96.69 246 HIS A O 1
ATOM 1998 N N . LEU A 1 247 ? -13.716 -6.382 3.530 1.00 97.44 247 LEU A N 1
ATOM 1999 C CA . LEU A 1 247 ? -12.336 -6.072 3.135 1.00 97.44 247 LEU A CA 1
ATOM 2000 C C . LEU A 1 247 ? -11.604 -7.308 2.586 1.00 97.44 247 LEU A C 1
ATOM 2002 O O . LEU A 1 247 ? -10.878 -7.199 1.601 1.00 97.44 247 LEU A O 1
ATOM 2006 N N . HIS A 1 248 ? -11.814 -8.479 3.185 1.00 96.62 248 HIS A N 1
ATOM 2007 C CA . HIS A 1 248 ? -11.193 -9.726 2.740 1.00 96.62 248 HIS A CA 1
ATOM 2008 C C . HIS A 1 248 ? -11.639 -10.156 1.336 1.00 96.62 248 HIS A C 1
ATOM 2010 O O . HIS A 1 248 ? -10.874 -10.790 0.620 1.00 96.62 248 HIS A O 1
ATOM 2016 N N . THR A 1 249 ? -12.845 -9.781 0.902 1.00 94.75 249 THR A N 1
ATOM 2017 C CA . THR A 1 249 ? -13.283 -10.057 -0.478 1.00 94.75 249 THR A CA 1
ATOM 2018 C C . THR A 1 249 ? -12.626 -9.157 -1.527 1.00 94.75 249 THR A C 1
ATOM 2020 O O . THR A 1 249 ? -12.676 -9.481 -2.712 1.00 94.75 249 THR A O 1
ATOM 2023 N N . LEU A 1 250 ? -12.011 -8.041 -1.113 1.00 94.31 250 LEU A N 1
ATOM 2024 C CA . LEU A 1 250 ? -11.484 -7.011 -2.017 1.00 94.31 250 LEU A CA 1
ATOM 2025 C C . LEU A 1 250 ? -9.954 -6.960 -2.066 1.00 94.31 250 LEU A C 1
ATOM 2027 O O . LEU A 1 250 ? -9.369 -6.605 -3.093 1.00 94.31 250 LEU A O 1
ATOM 2031 N N . PHE A 1 251 ? -9.296 -7.252 -0.946 1.00 96.25 251 PHE A N 1
ATOM 2032 C CA . PHE A 1 251 ? -7.866 -7.023 -0.772 1.00 96.25 251 PHE A CA 1
ATOM 2033 C C . PHE A 1 251 ? -7.079 -8.326 -0.704 1.00 96.25 251 PHE A C 1
ATOM 2035 O O . PHE A 1 251 ? -7.433 -9.246 0.027 1.00 96.25 251 PHE A O 1
ATOM 2042 N N . GLU A 1 252 ? -5.946 -8.352 -1.401 1.00 94.88 252 GLU A N 1
ATOM 2043 C CA . GLU A 1 252 ? -4.957 -9.421 -1.271 1.00 94.88 252 GLU A CA 1
ATOM 2044 C C . GLU A 1 252 ? -4.392 -9.463 0.158 1.00 94.88 252 GLU A C 1
ATOM 2046 O O . GLU A 1 252 ? -4.329 -8.438 0.848 1.00 94.88 252 GLU A O 1
ATOM 2051 N N . THR A 1 253 ? -3.917 -10.637 0.590 1.00 94.94 253 THR A N 1
ATOM 2052 C CA . THR A 1 253 ? -3.545 -10.941 1.986 1.00 94.94 253 THR A CA 1
ATOM 2053 C C . THR A 1 253 ? -2.727 -9.838 2.663 1.00 94.94 253 THR A C 1
ATOM 2055 O O . THR A 1 253 ? -3.083 -9.372 3.744 1.00 94.94 253 THR A O 1
ATOM 2058 N N . HIS A 1 254 ? -1.656 -9.355 2.026 1.00 94.31 254 HIS A N 1
ATOM 2059 C CA . HIS A 1 254 ? -0.797 -8.323 2.618 1.00 94.31 254 HIS A CA 1
ATOM 2060 C C . HIS A 1 254 ? -1.479 -6.956 2.759 1.00 94.31 254 HIS A C 1
ATOM 2062 O O . HIS A 1 254 ? -1.216 -6.236 3.724 1.00 94.31 254 HIS A O 1
ATOM 2068 N N . VAL A 1 255 ? -2.332 -6.577 1.803 1.00 97.38 255 VAL A N 1
ATOM 2069 C CA . VAL A 1 255 ? -3.076 -5.310 1.849 1.00 97.38 255 VAL A CA 1
ATOM 2070 C C . VAL A 1 255 ? -4.164 -5.398 2.915 1.00 97.38 255 VAL A C 1
ATOM 2072 O O . VAL A 1 255 ? -4.283 -4.492 3.740 1.00 97.38 255 VAL A O 1
ATOM 2075 N N . PHE A 1 256 ? -4.884 -6.520 2.961 1.00 98.00 256 PHE A N 1
ATOM 2076 C CA . PHE A 1 256 ? -5.883 -6.812 3.984 1.00 98.00 256 PHE A CA 1
ATOM 2077 C C . PHE A 1 256 ? -5.295 -6.725 5.401 1.00 98.00 256 PHE A C 1
ATOM 2079 O O . PHE A 1 256 ? -5.795 -5.957 6.224 1.00 98.00 256 PHE A O 1
ATOM 2086 N N . ILE A 1 257 ? -4.180 -7.422 5.665 1.00 97.25 257 ILE A N 1
ATOM 2087 C CA . ILE A 1 257 ? -3.491 -7.384 6.968 1.00 97.25 257 ILE A CA 1
ATOM 2088 C C . ILE A 1 257 ? -3.117 -5.946 7.343 1.00 97.25 257 ILE A C 1
ATOM 2090 O O . ILE A 1 257 ? -3.362 -5.518 8.472 1.00 97.25 257 ILE A O 1
ATOM 2094 N N . ALA A 1 258 ? -2.557 -5.175 6.405 1.00 97.38 258 ALA A N 1
ATOM 2095 C CA . ALA A 1 258 ? -2.163 -3.792 6.661 1.00 97.38 258 ALA A CA 1
ATOM 2096 C C . ALA A 1 258 ? -3.361 -2.903 7.044 1.00 97.38 258 ALA A C 1
ATOM 2098 O O . ALA A 1 258 ? -3.250 -2.097 7.971 1.00 97.38 258 ALA A O 1
ATOM 2099 N N . ILE A 1 259 ? -4.510 -3.072 6.379 1.00 98.19 259 ILE A N 1
ATOM 2100 C CA . ILE A 1 259 ? -5.740 -2.333 6.697 1.00 98.19 259 ILE A CA 1
ATOM 2101 C C . ILE A 1 259 ? -6.273 -2.748 8.070 1.00 98.19 259 ILE A C 1
ATOM 2103 O O . ILE A 1 259 ? -6.565 -1.875 8.883 1.00 98.19 259 ILE A O 1
ATOM 2107 N N . CYS A 1 260 ? -6.363 -4.048 8.368 1.00 98.06 260 CYS A N 1
ATOM 2108 C CA . CYS A 1 260 ? -6.847 -4.539 9.660 1.00 98.06 260 CYS A CA 1
ATOM 2109 C C . CYS A 1 260 ? -5.976 -4.057 10.825 1.00 98.06 260 CYS A C 1
ATOM 2111 O O . CYS A 1 260 ? -6.506 -3.545 11.811 1.00 98.06 260 CYS A O 1
ATOM 2113 N N . ARG A 1 261 ? -4.646 -4.128 10.690 1.00 97.44 261 ARG A N 1
ATOM 2114 C CA . ARG A 1 261 ? -3.709 -3.617 11.704 1.00 97.44 261 ARG A CA 1
ATOM 2115 C C . ARG A 1 261 ? -3.829 -2.105 11.881 1.00 97.44 261 ARG A C 1
ATOM 2117 O O . ARG A 1 261 ? -3.845 -1.627 13.012 1.00 97.44 261 ARG A O 1
ATOM 2124 N N . GLY A 1 262 ? -3.956 -1.351 10.788 1.00 97.69 262 GLY A N 1
ATOM 2125 C CA . GLY A 1 262 ? -4.187 0.095 10.848 1.00 97.69 262 GLY A CA 1
ATOM 2126 C C . GLY A 1 262 ? -5.526 0.446 11.501 1.00 97.69 262 GLY A C 1
ATOM 2127 O O . GLY A 1 262 ? -5.603 1.377 12.301 1.00 97.69 262 GLY A O 1
ATOM 2128 N N . TYR A 1 263 ? -6.574 -0.323 11.211 1.00 97.69 263 TYR A N 1
ATOM 2129 C CA . TYR A 1 263 ? -7.900 -0.140 11.791 1.00 97.69 263 TYR A CA 1
ATOM 2130 C C . TYR A 1 263 ? -7.899 -0.401 13.299 1.00 97.69 263 TYR A C 1
ATOM 2132 O O . TYR A 1 263 ? -8.392 0.427 14.071 1.00 97.69 263 TYR A O 1
ATOM 2140 N N . TRP A 1 264 ? -7.264 -1.495 13.720 1.00 97.81 264 TRP A N 1
ATOM 2141 C CA . TRP A 1 264 ? -7.054 -1.829 15.124 1.00 97.81 264 TRP A CA 1
ATOM 2142 C C . TRP A 1 264 ? -6.256 -0.743 15.848 1.00 97.81 264 TRP A C 1
ATOM 2144 O O . TRP A 1 264 ? -6.709 -0.247 16.881 1.00 97.81 264 TRP A O 1
ATOM 2154 N N . ASP A 1 265 ? -5.134 -0.291 15.276 1.00 97.50 265 ASP A N 1
ATOM 2155 C CA . ASP A 1 265 ? -4.328 0.785 15.859 1.00 97.50 265 ASP A CA 1
ATOM 2156 C C . ASP A 1 265 ? -5.136 2.078 15.996 1.00 97.50 265 ASP A C 1
ATOM 2158 O O . ASP A 1 265 ? -5.123 2.737 17.031 1.00 97.50 265 ASP A O 1
ATOM 2162 N N . ARG A 1 266 ? -5.918 2.444 14.980 1.00 96.81 266 ARG A N 1
ATOM 2163 C CA . ARG A 1 266 ? -6.663 3.701 15.004 1.00 96.81 266 ARG A CA 1
ATOM 2164 C C . ARG A 1 266 ? -7.785 3.711 16.047 1.00 96.81 266 ARG A C 1
ATOM 2166 O O . ARG A 1 266 ? -8.027 4.752 16.661 1.00 96.81 266 ARG A O 1
ATOM 2173 N N . ILE A 1 267 ? -8.437 2.572 16.290 1.00 96.12 267 ILE A N 1
ATOM 2174 C CA . ILE A 1 267 ? -9.379 2.417 17.411 1.00 96.12 267 ILE A CA 1
ATOM 2175 C C . ILE A 1 267 ? -8.621 2.407 18.746 1.00 96.12 267 ILE A C 1
ATOM 2177 O O . ILE A 1 267 ? -9.061 3.055 19.697 1.00 96.12 267 ILE A O 1
ATOM 2181 N N . GLY A 1 268 ? -7.456 1.758 18.810 1.00 95.88 268 GLY A N 1
ATOM 2182 C CA . GLY A 1 268 ? -6.552 1.799 19.962 1.00 95.88 268 GLY A CA 1
ATOM 2183 C C . GLY A 1 268 ? -6.169 3.227 20.360 1.00 95.88 268 GLY A C 1
ATOM 2184 O O . GLY A 1 268 ? -6.265 3.586 21.530 1.00 95.88 268 GLY A O 1
ATOM 2185 N N . GLN A 1 269 ? -5.860 4.096 19.394 1.00 95.75 269 GLN A N 1
ATOM 2186 C CA . GLN A 1 269 ? -5.611 5.526 19.621 1.00 95.75 269 GLN A CA 1
ATOM 2187 C C . GLN A 1 269 ? -6.839 6.266 20.189 1.00 95.75 269 GLN A C 1
ATOM 2189 O O . GLN A 1 269 ? -6.704 7.187 21.002 1.00 95.75 269 GLN A O 1
ATOM 2194 N N . ASP A 1 270 ? -8.059 5.882 19.797 1.00 94.88 270 ASP A N 1
ATOM 2195 C CA . ASP A 1 270 ? -9.278 6.435 20.396 1.00 94.88 270 ASP A CA 1
ATOM 2196 C C . ASP A 1 270 ? -9.429 6.026 21.868 1.00 94.88 270 ASP A C 1
ATOM 2198 O O . ASP A 1 270 ? -9.862 6.850 22.679 1.00 94.88 270 ASP A O 1
ATOM 2202 N N . VAL A 1 271 ? -9.038 4.802 22.231 1.00 95.00 271 VAL A N 1
ATOM 2203 C CA . VAL A 1 271 ? -8.988 4.349 23.631 1.00 95.00 271 VAL A CA 1
ATOM 2204 C C . VAL A 1 271 ? -7.877 5.067 24.397 1.00 95.00 271 VAL A C 1
ATOM 2206 O O . VAL A 1 271 ? -8.124 5.592 25.481 1.00 95.00 271 VAL A O 1
ATOM 2209 N N . LEU A 1 272 ? -6.678 5.160 23.819 1.00 94.12 272 LEU A N 1
ATOM 2210 C CA . LEU A 1 272 ? -5.530 5.837 24.421 1.00 94.12 272 LEU A CA 1
ATOM 2211 C C . LEU A 1 272 ? -5.871 7.286 24.758 1.00 94.12 272 LEU A C 1
ATOM 2213 O O . LEU A 1 272 ? -5.832 7.682 25.919 1.00 94.12 272 LEU A O 1
ATOM 2217 N N . SER A 1 273 ? -6.352 8.040 23.769 1.00 94.19 273 SER A N 1
ATOM 2218 C CA . SER A 1 273 ? -6.772 9.427 23.978 1.00 94.19 273 SER A CA 1
ATOM 2219 C C . SER A 1 273 ? -7.930 9.557 24.976 1.00 94.19 273 SER A C 1
ATOM 2221 O O . SER A 1 273 ? -8.067 10.584 25.637 1.00 94.19 273 SER A O 1
ATOM 2223 N N . PHE A 1 274 ? -8.793 8.547 25.120 1.00 92.38 274 PHE A N 1
ATOM 2224 C CA . PHE A 1 274 ? -9.830 8.547 26.153 1.00 92.38 274 PHE A CA 1
ATOM 2225 C C . PHE A 1 274 ? -9.243 8.431 27.568 1.00 92.38 274 PHE A C 1
ATOM 2227 O O . PHE A 1 274 ? -9.699 9.152 28.463 1.00 92.38 274 PHE A O 1
ATOM 2234 N N . LEU A 1 275 ? -8.257 7.547 27.749 1.00 91.31 275 LEU A N 1
ATOM 2235 C CA . LEU A 1 275 ? -7.575 7.295 29.020 1.00 91.31 275 LEU A CA 1
ATOM 2236 C C . LEU A 1 275 ? -6.637 8.439 29.404 1.00 91.31 275 LEU A C 1
ATOM 2238 O O . LEU A 1 275 ? -6.627 8.859 30.557 1.00 91.31 275 LEU A O 1
ATOM 2242 N N . GLU A 1 276 ? -5.905 9.003 28.444 1.00 90.69 276 GLU A N 1
ATOM 2243 C CA . GLU A 1 276 ? -4.984 10.115 28.688 1.00 90.69 276 GLU A CA 1
ATOM 2244 C C . GLU A 1 276 ? -5.682 11.360 29.237 1.00 90.69 276 GLU A C 1
ATOM 2246 O O . GLU A 1 276 ? -5.148 12.034 30.114 1.00 90.69 276 GLU A O 1
ATOM 2251 N N . ASN A 1 277 ? -6.908 11.619 28.782 1.00 87.12 277 ASN A N 1
ATOM 2252 C CA . ASN A 1 277 ? -7.744 12.710 29.282 1.00 87.12 277 ASN A CA 1
ATOM 2253 C C . ASN A 1 277 ? -8.332 12.439 30.682 1.00 87.12 277 ASN A C 1
ATOM 2255 O O . ASN A 1 277 ? -9.043 13.283 31.222 1.00 87.12 277 ASN A O 1
ATOM 2259 N N . ARG A 1 278 ? -8.117 11.244 31.248 1.00 82.38 278 ARG A N 1
ATOM 2260 C CA . ARG A 1 278 ? -8.732 10.775 32.501 1.00 82.38 278 ARG A CA 1
ATOM 2261 C C . ARG A 1 278 ? -7.763 9.971 33.374 1.00 82.38 278 ARG A C 1
ATOM 2263 O O . ARG A 1 278 ? -8.221 9.123 34.136 1.00 82.38 278 ARG A O 1
ATOM 2270 N N . LYS A 1 279 ? -6.454 10.238 33.291 1.00 77.69 279 LYS A N 1
ATOM 2271 C CA . LYS A 1 279 ? -5.394 9.466 33.978 1.00 77.69 279 LYS A CA 1
ATOM 2272 C C . LYS A 1 279 ? -5.617 9.285 35.487 1.00 77.69 279 LYS A C 1
ATOM 2274 O O . LYS A 1 279 ? -5.168 8.297 36.051 1.00 77.69 279 LYS A O 1
ATOM 2279 N N . GLU A 1 280 ? -6.323 10.208 36.137 1.00 75.38 280 GLU A N 1
ATOM 2280 C CA . GLU A 1 280 ? -6.599 10.161 37.581 1.00 75.38 280 GLU A CA 1
ATOM 2281 C C . GLU A 1 280 ? -7.864 9.357 37.944 1.00 75.38 280 GLU A C 1
ATOM 2283 O O . GLU A 1 280 ? -8.019 8.906 39.078 1.00 75.38 280 GLU A O 1
ATOM 2288 N N . ASN A 1 281 ? -8.772 9.117 36.989 1.00 78.62 281 ASN A N 1
ATOM 2289 C CA . ASN A 1 281 ? -10.046 8.440 37.241 1.00 78.62 281 ASN A CA 1
ATOM 2290 C C . ASN A 1 281 ? -9.938 6.921 37.043 1.00 78.62 281 ASN A C 1
ATOM 2292 O O . ASN A 1 281 ? -10.264 6.375 35.984 1.00 78.62 281 ASN A O 1
ATOM 2296 N N . LYS A 1 282 ? -9.554 6.218 38.111 1.00 79.31 282 LYS A N 1
ATOM 2297 C CA . LYS A 1 282 ? -9.364 4.756 38.103 1.00 79.31 282 LYS A CA 1
ATOM 2298 C C . LYS A 1 282 ? -10.639 3.941 37.862 1.00 79.31 282 LYS A C 1
ATOM 2300 O O . LYS A 1 282 ? -10.553 2.779 37.465 1.00 79.31 282 LYS A O 1
ATOM 2305 N N . SER A 1 283 ? -11.824 4.529 38.037 1.00 81.38 283 SER A N 1
ATOM 2306 C CA . SER A 1 283 ? -13.106 3.836 37.834 1.00 81.38 283 SER A CA 1
ATOM 2307 C C . SER A 1 283 ? -13.333 3.347 36.397 1.00 81.38 283 SER A C 1
ATOM 2309 O O . SER A 1 283 ? -14.129 2.436 36.177 1.00 81.38 283 SER A O 1
ATOM 2311 N N . TRP A 1 284 ? -12.588 3.876 35.421 1.00 83.38 284 TRP A N 1
ATOM 2312 C CA . TRP A 1 284 ? -12.668 3.467 34.015 1.00 83.38 284 TRP A CA 1
ATOM 2313 C C . TRP A 1 284 ? -11.744 2.308 33.644 1.00 83.38 284 TRP A C 1
ATOM 2315 O O . TRP A 1 284 ? -11.896 1.731 32.567 1.00 83.38 284 TRP A O 1
ATOM 2325 N N . TYR A 1 285 ? -10.770 1.961 34.489 1.00 88.25 285 TYR A N 1
ATOM 2326 C CA . TYR A 1 285 ? -9.668 1.083 34.083 1.00 88.25 285 TYR A CA 1
ATOM 2327 C C . TYR A 1 285 ? -10.136 -0.358 33.900 1.00 88.25 285 TYR A C 1
ATOM 2329 O O . TYR A 1 285 ? -9.768 -1.000 32.919 1.00 88.25 285 TYR A O 1
ATOM 2337 N N . LYS A 1 286 ? -11.000 -0.854 34.795 1.00 88.38 286 LYS A N 1
ATOM 2338 C CA . LYS A 1 286 ? -11.559 -2.210 34.690 1.00 88.38 286 LYS A CA 1
ATOM 2339 C C . LYS A 1 286 ? -12.360 -2.384 33.396 1.00 88.38 286 LYS A C 1
ATOM 2341 O O . LYS A 1 286 ? -12.076 -3.301 32.632 1.00 88.38 286 LYS A O 1
ATOM 2346 N N . GLY A 1 287 ? -13.299 -1.475 33.120 1.00 89.50 287 GLY A N 1
ATOM 2347 C CA . GLY A 1 287 ? -14.089 -1.498 31.884 1.00 89.50 287 GLY A CA 1
ATOM 2348 C C . GLY A 1 287 ? -13.226 -1.330 30.631 1.00 89.50 287 GLY A C 1
ATOM 2349 O O . GLY A 1 287 ? -13.411 -2.049 29.654 1.00 89.50 287 GLY A O 1
ATOM 2350 N N . SER A 1 288 ? -12.216 -0.457 30.684 1.00 91.62 288 SER A N 1
ATOM 2351 C CA . SER A 1 288 ? -11.297 -0.238 29.560 1.00 91.62 288 SER A CA 1
ATOM 2352 C C . SER A 1 288 ? -10.432 -1.463 29.260 1.00 91.62 288 SER A C 1
ATOM 2354 O O . SER A 1 288 ? -10.255 -1.789 28.092 1.00 91.62 288 SER A O 1
ATOM 2356 N N . ARG A 1 289 ? -9.944 -2.188 30.280 1.00 91.75 289 ARG A N 1
ATOM 2357 C CA . ARG A 1 289 ? -9.206 -3.453 30.085 1.00 91.75 289 ARG A CA 1
ATOM 2358 C C . ARG A 1 289 ? -10.057 -4.491 29.355 1.00 91.75 289 ARG A C 1
ATOM 2360 O O . ARG A 1 289 ? -9.578 -5.104 28.408 1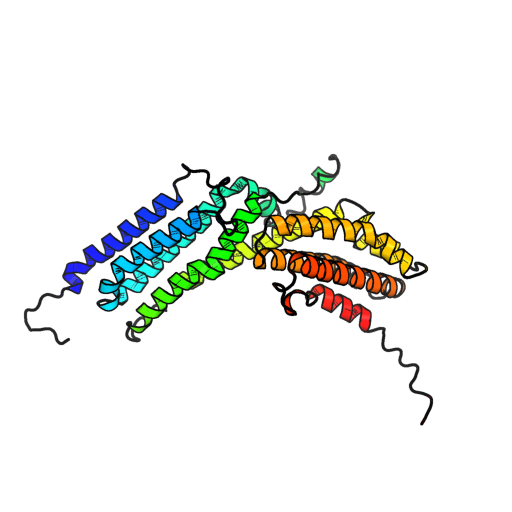.00 91.75 289 ARG A O 1
ATOM 2367 N N . ILE A 1 290 ? -11.318 -4.649 29.762 1.00 92.50 290 ILE A N 1
ATOM 2368 C CA . ILE A 1 290 ? -12.246 -5.592 29.122 1.00 92.50 290 ILE A CA 1
ATOM 2369 C C . ILE A 1 290 ? -12.532 -5.162 27.679 1.00 92.50 290 ILE A C 1
ATOM 2371 O O . ILE A 1 290 ? -12.454 -5.983 26.772 1.00 92.50 290 ILE A O 1
ATOM 2375 N N . ALA A 1 291 ? -12.810 -3.877 27.442 1.00 94.06 291 ALA A N 1
ATOM 2376 C CA . ALA A 1 291 ? -13.061 -3.363 26.097 1.00 94.06 291 ALA A CA 1
ATOM 2377 C C . ALA A 1 291 ? -11.860 -3.569 25.158 1.00 94.06 291 ALA A C 1
ATOM 2379 O O . ALA A 1 291 ? -12.044 -3.987 24.018 1.00 94.06 291 ALA A O 1
ATOM 2380 N N . VAL A 1 292 ? -10.636 -3.331 25.642 1.00 94.88 292 VAL A N 1
ATOM 2381 C CA . VAL A 1 292 ? -9.398 -3.574 24.883 1.00 94.88 292 VAL A CA 1
ATOM 2382 C C . VAL A 1 292 ? -9.222 -5.062 24.589 1.00 94.88 292 VAL A C 1
ATOM 2384 O O . VAL A 1 292 ? -8.978 -5.407 23.441 1.00 94.88 292 VAL A O 1
ATOM 2387 N N . SER A 1 293 ? -9.447 -5.944 25.568 1.00 94.81 293 SER A N 1
ATOM 2388 C CA . SER A 1 293 ? -9.430 -7.397 25.337 1.00 94.81 293 SER A CA 1
ATOM 2389 C C . SER A 1 293 ? -10.433 -7.813 24.261 1.00 94.81 293 SER A C 1
ATOM 2391 O O . SER A 1 293 ? -10.079 -8.577 23.375 1.00 94.81 293 SER A O 1
ATOM 2393 N N . VAL A 1 294 ? -11.658 -7.273 24.275 1.00 95.62 294 VAL A N 1
ATOM 2394 C CA . VAL A 1 294 ? -12.660 -7.573 23.239 1.00 95.62 294 VAL A CA 1
ATOM 2395 C C . VAL A 1 294 ? -12.209 -7.093 21.857 1.00 95.62 294 VAL A C 1
ATOM 2397 O O . VAL A 1 294 ? -12.452 -7.792 20.874 1.00 95.62 294 VAL A O 1
ATOM 2400 N N . LEU A 1 295 ? -11.570 -5.922 21.754 1.00 96.38 295 LEU A N 1
ATOM 2401 C CA . LEU A 1 295 ? -11.017 -5.434 20.486 1.00 96.38 295 LEU A CA 1
ATOM 2402 C C . LEU A 1 295 ? -9.912 -6.359 19.974 1.00 96.38 295 LEU A C 1
ATOM 2404 O O . LEU A 1 295 ? -9.964 -6.772 18.817 1.00 96.38 295 LEU A O 1
ATOM 2408 N N . ASP A 1 296 ? -8.968 -6.711 20.843 1.00 95.81 296 ASP A N 1
ATOM 2409 C CA . ASP A 1 296 ? -7.834 -7.570 20.511 1.00 95.81 296 ASP A CA 1
ATOM 2410 C C . ASP A 1 296 ? -8.314 -8.950 20.043 1.00 95.81 296 ASP A C 1
ATOM 2412 O O . ASP A 1 296 ? -7.944 -9.398 18.958 1.00 95.81 296 ASP A O 1
ATOM 2416 N N . ASP A 1 297 ? -9.232 -9.564 20.795 1.00 96.06 297 ASP A N 1
ATOM 2417 C CA . ASP A 1 297 ? -9.853 -10.841 20.441 1.00 96.06 297 ASP A CA 1
ATOM 2418 C C . ASP A 1 297 ? -10.600 -10.745 19.107 1.00 96.06 297 ASP A C 1
ATOM 2420 O O . ASP A 1 297 ? -10.550 -11.668 18.297 1.00 96.06 297 ASP A O 1
ATOM 2424 N N . THR A 1 298 ? -11.300 -9.635 18.850 1.00 97.44 298 THR A N 1
ATOM 2425 C CA . THR A 1 298 ? -12.063 -9.446 17.607 1.00 97.44 298 THR A CA 1
ATOM 2426 C C . THR A 1 298 ? -11.132 -9.382 16.403 1.00 97.44 298 THR A C 1
ATOM 2428 O O . THR A 1 298 ? -11.328 -10.143 15.461 1.00 97.44 298 THR A O 1
ATOM 2431 N N . PHE A 1 299 ? -10.106 -8.528 16.424 1.00 97.44 299 PHE A N 1
ATOM 2432 C CA . PHE A 1 299 ? -9.177 -8.425 15.298 1.00 97.44 299 PHE A CA 1
ATOM 2433 C C . PHE A 1 299 ? -8.382 -9.717 15.101 1.00 97.44 299 PHE A C 1
ATOM 2435 O O . PHE A 1 299 ? -8.337 -10.224 13.981 1.00 97.44 299 PHE A O 1
ATOM 2442 N N . ALA A 1 300 ? -7.823 -10.288 16.173 1.00 96.25 300 ALA A N 1
ATOM 2443 C CA . ALA A 1 300 ? -7.033 -11.512 16.087 1.00 96.25 300 ALA A CA 1
ATOM 2444 C C . ALA A 1 300 ? -7.871 -12.698 15.585 1.00 96.25 300 ALA A C 1
ATOM 2446 O O . ALA A 1 300 ? -7.478 -13.357 14.625 1.00 96.25 300 ALA A O 1
ATOM 2447 N N . SER A 1 301 ? -9.052 -12.941 16.169 1.00 96.12 301 SER A N 1
ATOM 2448 C CA . SER A 1 301 ? -9.905 -14.066 15.759 1.00 96.12 301 SER A CA 1
ATOM 2449 C C . SER A 1 301 ? -10.438 -13.912 14.338 1.00 96.12 301 SER A C 1
ATOM 2451 O O . SER A 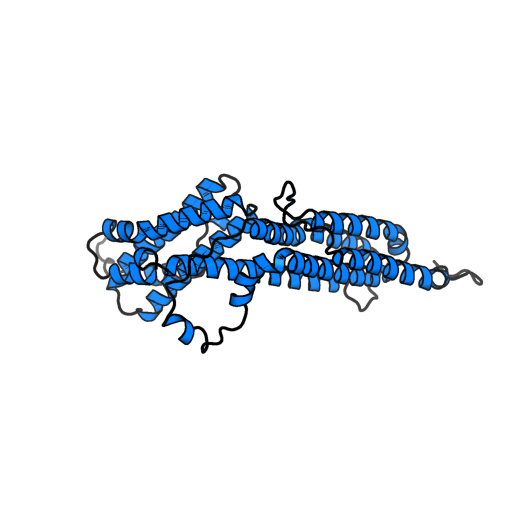1 301 ? -10.438 -14.888 13.596 1.00 96.12 301 SER A O 1
ATOM 2453 N N . GLN A 1 302 ? -10.847 -12.706 13.926 1.00 97.38 302 GLN A N 1
ATOM 2454 C CA . GLN A 1 302 ? -11.351 -12.479 12.571 1.00 97.38 302 GLN A CA 1
ATOM 2455 C C . GLN A 1 302 ? -10.237 -12.598 11.525 1.00 97.38 302 GLN A C 1
ATOM 2457 O O . GLN A 1 302 ? -10.438 -13.237 10.495 1.00 97.38 302 GLN A O 1
ATOM 2462 N N . MET A 1 303 ? -9.042 -12.057 11.788 1.00 97.19 303 MET A N 1
ATOM 2463 C CA . MET A 1 303 ? -7.895 -12.243 10.889 1.00 97.19 303 MET A CA 1
ATOM 2464 C C . MET A 1 303 ? -7.491 -13.719 10.798 1.00 97.19 303 MET A C 1
ATOM 2466 O O . MET A 1 303 ? -7.268 -14.215 9.697 1.00 97.19 303 MET A O 1
ATOM 2470 N N . GLN A 1 304 ? -7.459 -14.436 11.926 1.00 96.00 304 GLN A N 1
ATOM 2471 C CA . GLN A 1 304 ? -7.142 -15.866 11.965 1.00 96.00 304 GLN A CA 1
ATOM 2472 C C . GLN A 1 304 ? -8.191 -16.712 11.235 1.00 96.00 304 GLN A C 1
ATOM 2474 O O . GLN A 1 304 ? -7.833 -17.641 10.515 1.00 96.00 304 GLN A O 1
ATOM 2479 N N . GLN A 1 305 ? -9.476 -16.388 11.396 1.00 96.50 305 GLN A N 1
ATOM 2480 C CA . GLN A 1 305 ? -10.580 -17.069 10.723 1.00 96.50 305 GLN A CA 1
ATOM 2481 C C . GLN A 1 305 ? -10.500 -16.904 9.200 1.00 96.50 305 GLN A C 1
ATOM 2483 O O . GLN A 1 305 ? -10.741 -17.864 8.474 1.00 96.50 305 GLN A O 1
ATOM 2488 N N . LEU A 1 306 ? -10.185 -15.697 8.724 1.00 96.25 306 LEU A N 1
ATOM 2489 C CA . LEU A 1 306 ? -10.185 -15.376 7.296 1.00 96.25 306 LEU A CA 1
ATOM 2490 C C . LEU A 1 306 ? -8.918 -15.852 6.578 1.00 96.25 306 LEU A C 1
ATOM 2492 O O . LEU A 1 306 ? -9.002 -16.332 5.452 1.00 96.25 306 LEU A O 1
ATOM 2496 N N . LEU A 1 307 ? -7.753 -15.748 7.224 1.00 95.12 307 LEU A N 1
ATOM 2497 C CA . LEU A 1 307 ? -6.461 -16.036 6.592 1.00 95.12 307 LEU A CA 1
ATOM 2498 C C . LEU A 1 307 ? -5.870 -17.401 6.957 1.00 95.12 307 LEU A C 1
ATOM 2500 O O . LEU A 1 307 ? -5.005 -17.901 6.236 1.00 95.12 307 LEU A O 1
ATOM 2504 N N . GLY A 1 308 ? -6.304 -18.013 8.061 1.00 93.12 308 GLY A N 1
ATOM 2505 C CA . GLY A 1 308 ? -5.804 -19.311 8.508 1.00 93.12 308 GLY A CA 1
ATOM 2506 C C . GLY A 1 308 ? -4.275 -19.349 8.588 1.00 93.12 308 GLY A C 1
ATOM 2507 O O . GLY A 1 308 ? -3.653 -18.551 9.285 1.00 93.12 308 GLY A O 1
ATOM 2508 N N . ASN A 1 309 ? -3.671 -20.269 7.834 1.00 90.25 309 ASN A N 1
ATOM 2509 C CA . ASN A 1 309 ? -2.222 -20.498 7.816 1.00 90.25 309 ASN A CA 1
ATOM 2510 C C . ASN A 1 309 ? -1.420 -19.410 7.080 1.00 90.25 309 ASN A C 1
ATOM 2512 O O . ASN A 1 309 ? -0.195 -19.413 7.152 1.00 90.25 309 ASN A O 1
ATOM 2516 N N . ALA A 1 310 ? -2.076 -18.503 6.346 1.00 89.25 310 ALA A N 1
ATOM 2517 C CA . ALA A 1 310 ? -1.392 -17.401 5.665 1.00 89.25 310 ALA A CA 1
ATOM 2518 C C . ALA A 1 310 ? -0.980 -16.271 6.628 1.00 89.25 310 ALA A C 1
ATOM 2520 O O . ALA A 1 310 ? -0.211 -15.387 6.249 1.00 89.25 310 ALA A O 1
ATOM 2521 N N . LEU A 1 311 ? -1.497 -16.290 7.860 1.00 91.69 311 LEU A N 1
ATOM 2522 C CA . LEU A 1 311 ? -1.236 -15.292 8.889 1.00 91.69 311 LEU A CA 1
ATOM 2523 C C . LEU A 1 311 ? 0.034 -15.635 9.676 1.00 91.69 311 LEU A C 1
ATOM 2525 O O . LEU A 1 311 ? 0.207 -16.769 10.119 1.00 91.69 311 LEU A O 1
ATOM 2529 N N . GLN A 1 312 ? 0.917 -14.657 9.873 1.00 91.69 312 GLN A N 1
ATOM 2530 C CA . GLN A 1 312 ? 2.109 -14.828 10.707 1.00 91.69 312 GLN A CA 1
ATOM 2531 C C . GLN A 1 312 ? 1.845 -14.341 12.135 1.00 91.69 312 GLN A C 1
ATOM 2533 O O . GLN A 1 312 ? 1.012 -13.466 12.360 1.00 91.69 312 GLN A O 1
ATOM 2538 N N . GLU A 1 313 ? 2.609 -14.840 13.109 1.00 88.19 313 GLU A N 1
ATOM 2539 C CA . GLU A 1 313 ? 2.474 -14.433 14.519 1.00 88.19 313 GLU A CA 1
ATOM 2540 C C . GLU A 1 313 ? 2.616 -12.910 14.701 1.00 88.19 313 GLU A C 1
ATOM 2542 O O . GLU A 1 313 ? 1.801 -12.267 15.359 1.00 88.19 313 GLU A O 1
ATOM 2547 N N . LYS A 1 314 ? 3.563 -12.292 13.986 1.00 91.31 314 LYS A N 1
ATOM 2548 C CA . LYS A 1 314 ? 3.753 -10.832 13.980 1.00 91.31 314 LYS A CA 1
ATOM 2549 C C . LYS A 1 314 ? 2.539 -10.045 13.461 1.00 91.31 314 LYS A C 1
ATOM 2551 O O . LYS A 1 314 ? 2.397 -8.858 13.752 1.00 91.31 314 LYS A O 1
ATOM 2556 N N . ASP A 1 315 ? 1.678 -10.673 12.658 1.00 90.69 315 ASP A N 1
ATOM 2557 C CA . ASP A 1 315 ? 0.522 -10.010 12.051 1.00 90.69 315 ASP A CA 1
ATOM 2558 C C . ASP A 1 315 ? -0.636 -9.865 13.049 1.00 90.69 315 ASP A C 1
ATOM 2560 O O . ASP A 1 315 ? -1.430 -8.928 12.909 1.00 90.69 315 ASP A O 1
ATOM 2564 N N . ILE A 1 316 ? -0.690 -10.715 14.085 1.00 90.75 316 ILE A N 1
ATOM 2565 C CA . ILE A 1 316 ? -1.659 -10.648 15.196 1.00 90.75 316 ILE A CA 1
ATOM 2566 C C . ILE A 1 316 ? -1.122 -9.925 16.436 1.00 90.75 316 ILE A C 1
ATOM 2568 O O . ILE A 1 316 ? -1.879 -9.676 17.374 1.00 90.75 316 ILE A O 1
ATOM 2572 N N . GLU A 1 317 ? 0.158 -9.545 16.450 1.00 91.19 317 GLU A N 1
ATOM 2573 C CA . GLU A 1 317 ? 0.713 -8.744 17.540 1.00 91.19 317 GLU A CA 1
ATOM 2574 C C . GLU A 1 317 ? -0.026 -7.400 17.670 1.00 91.19 317 GLU A C 1
ATOM 2576 O O . GLU A 1 317 ? -0.184 -6.695 16.661 1.00 91.19 317 GLU A O 1
ATOM 2581 N N . PRO A 1 318 ? -0.437 -7.002 18.890 1.00 89.81 318 PRO A N 1
ATOM 2582 C CA . PRO A 1 318 ? -1.149 -5.752 19.117 1.00 89.81 318 PRO A CA 1
ATOM 2583 C C . PRO A 1 318 ? -0.386 -4.537 18.571 1.00 89.81 318 PRO A C 1
ATOM 2585 O O . PRO A 1 318 ? 0.809 -4.394 18.836 1.00 89.81 318 PRO A O 1
ATOM 2588 N N . PRO A 1 319 ? -1.056 -3.618 17.855 1.00 94.31 319 PRO A N 1
ATOM 2589 C CA . PRO A 1 319 ? -0.429 -2.394 17.378 1.00 94.31 319 PRO A CA 1
ATOM 2590 C C . PRO A 1 319 ? 0.075 -1.481 18.503 1.00 94.31 319 PRO A C 1
ATOM 2592 O O . PRO A 1 319 ? -0.354 -1.568 19.657 1.00 94.31 319 PRO A O 1
ATOM 2595 N N . ARG A 1 320 ? 0.960 -0.541 18.151 1.00 93.81 320 ARG A N 1
ATOM 2596 C CA . ARG A 1 320 ? 1.664 0.335 19.102 1.00 93.81 320 ARG A CA 1
ATOM 2597 C C . ARG A 1 320 ? 0.725 1.054 20.071 1.00 93.81 320 ARG A C 1
ATOM 2599 O O . ARG A 1 320 ? 0.994 1.063 21.270 1.00 93.81 320 ARG A O 1
ATOM 2606 N N . SER A 1 321 ? -0.360 1.649 19.577 1.00 93.06 321 SER A N 1
ATOM 2607 C CA . SER A 1 321 ? -1.303 2.373 20.442 1.00 93.06 321 SER A CA 1
ATOM 2608 C C . SER A 1 321 ? -1.980 1.454 21.462 1.00 93.06 321 SER A C 1
ATOM 2610 O O . SER A 1 321 ? -2.179 1.838 22.610 1.00 93.06 321 SER A O 1
ATOM 2612 N N . VAL A 1 322 ? -2.280 0.215 21.075 1.00 94.00 322 VAL A N 1
ATOM 2613 C CA . VAL A 1 322 ? -2.896 -0.797 21.938 1.00 94.00 322 VAL A CA 1
ATOM 2614 C C . VAL A 1 322 ? -1.906 -1.274 22.994 1.00 94.00 322 VAL A C 1
ATOM 2616 O O . VAL A 1 322 ? -2.266 -1.395 24.164 1.00 94.00 322 VAL A O 1
ATOM 2619 N N . MET A 1 323 ? -0.640 -1.483 22.622 1.00 93.12 323 MET A N 1
ATOM 2620 C CA . MET A 1 323 ? 0.422 -1.789 23.585 1.00 93.12 323 MET A CA 1
ATOM 2621 C C . MET A 1 323 ? 0.583 -0.674 24.626 1.00 93.12 323 MET A C 1
ATOM 2623 O O . MET A 1 323 ? 0.745 -0.950 25.815 1.00 93.12 323 MET A O 1
ATOM 2627 N N . GLU A 1 324 ? 0.494 0.586 24.203 1.00 93.75 324 GLU A N 1
ATOM 2628 C CA . GLU A 1 324 ? 0.558 1.737 25.104 1.00 93.75 324 GLU A CA 1
ATOM 2629 C C . GLU A 1 324 ? -0.653 1.799 26.046 1.00 93.75 324 GLU A C 1
ATOM 2631 O O . GLU A 1 324 ? -0.486 1.974 27.256 1.00 93.75 324 GLU A O 1
ATOM 2636 N N . VAL A 1 325 ? -1.859 1.547 25.525 1.00 92.81 325 VAL A N 1
ATOM 2637 C CA . VAL A 1 325 ? -3.076 1.394 26.336 1.00 92.81 325 VAL A CA 1
ATOM 2638 C C . VAL A 1 325 ? -2.899 0.287 27.375 1.00 92.81 325 VAL A C 1
ATOM 2640 O O . VAL A 1 325 ? -3.162 0.511 28.557 1.00 92.81 325 VAL A O 1
ATOM 2643 N N . ARG A 1 326 ? -2.400 -0.890 26.974 1.00 91.44 326 ARG A N 1
ATOM 2644 C CA . ARG A 1 326 ? -2.108 -2.002 27.893 1.00 91.44 326 ARG A CA 1
ATOM 2645 C C . ARG A 1 326 ? -1.108 -1.579 28.969 1.00 91.44 326 ARG A C 1
ATOM 2647 O O . ARG A 1 326 ? -1.346 -1.847 30.140 1.00 91.44 326 ARG A O 1
ATOM 2654 N N . SER A 1 327 ? -0.043 -0.859 28.613 1.00 90.94 327 SER A N 1
ATOM 2655 C CA . SER A 1 327 ? 0.932 -0.339 29.582 1.00 90.94 327 SER A CA 1
ATOM 2656 C C . SER A 1 327 ? 0.288 0.605 30.604 1.00 90.94 327 SER A C 1
ATOM 2658 O O . SER A 1 327 ? 0.478 0.424 31.808 1.00 90.94 327 SER A O 1
ATOM 2660 N N . MET A 1 328 ? -0.528 1.570 30.158 1.00 89.94 328 MET A N 1
ATOM 2661 C CA . MET A 1 328 ? -1.253 2.476 31.061 1.00 89.94 328 MET A CA 1
ATOM 2662 C C . MET A 1 328 ? -2.202 1.718 31.993 1.00 89.94 328 MET A C 1
ATOM 2664 O O . MET A 1 328 ? -2.286 2.034 33.177 1.00 89.94 328 MET A O 1
ATOM 2668 N N . LEU A 1 329 ? -2.875 0.689 31.477 1.00 86.44 329 LEU A N 1
ATOM 2669 C CA . LEU A 1 329 ? -3.807 -0.123 32.250 1.00 86.44 329 LEU A CA 1
ATOM 2670 C C . LEU A 1 329 ? -3.104 -1.133 33.175 1.00 86.44 329 LEU A C 1
ATOM 2672 O O . LEU A 1 329 ? -3.700 -1.499 34.185 1.00 86.44 329 LEU A O 1
ATOM 2676 N N . CYS A 1 330 ? -1.880 -1.586 32.887 1.00 78.81 330 CYS A N 1
ATOM 2677 C CA . CYS A 1 330 ? -1.133 -2.556 33.706 1.00 78.81 330 CYS A CA 1
ATOM 2678 C C . CYS A 1 330 ? -0.349 -1.926 34.866 1.00 78.81 330 CYS A C 1
ATOM 2680 O O . CYS A 1 330 ? -0.134 -2.602 35.870 1.00 78.81 330 CYS A O 1
ATOM 2682 N N . LYS A 1 331 ? 0.038 -0.644 34.781 1.00 62.47 331 LYS A N 1
ATOM 2683 C CA . LYS A 1 331 ? 0.785 0.062 35.849 1.00 62.47 331 LYS A CA 1
ATOM 2684 C C . LYS A 1 331 ? 0.097 0.053 37.224 1.00 62.47 331 LYS A C 1
ATOM 2686 O O . LYS A 1 331 ? 0.767 0.222 38.231 1.00 62.47 331 LYS A O 1
ATOM 2691 N N . ASP A 1 332 ? -1.206 -0.209 37.279 1.00 51.59 332 ASP A N 1
ATOM 2692 C CA . ASP A 1 332 ? -1.988 -0.312 38.520 1.00 51.59 332 ASP A CA 1
ATOM 2693 C C . ASP A 1 332 ? -2.210 -1.764 39.013 1.00 51.59 332 ASP A C 1
ATOM 2695 O O . ASP A 1 332 ? -2.981 -1.986 39.945 1.00 51.59 332 ASP A O 1
ATOM 2699 N N . GLY A 1 333 ? -1.591 -2.776 38.389 1.00 44.16 333 GLY A N 1
ATOM 2700 C CA . GLY A 1 333 ? -1.648 -4.176 38.846 1.00 44.16 333 GLY A CA 1
ATOM 2701 C C . GLY A 1 333 ? -0.662 -4.512 39.972 1.00 44.16 333 GLY A C 1
ATOM 2702 O O . GLY A 1 333 ? -0.854 -5.497 40.682 1.00 44.16 333 GLY A O 1
ATOM 2703 N N . GLN A 1 334 ? 0.373 -3.690 40.176 1.00 37.97 334 GLN A N 1
ATOM 2704 C CA . GLN A 1 334 ? 1.263 -3.808 41.330 1.00 37.97 334 GLN A CA 1
ATOM 2705 C C . GLN A 1 334 ? 0.615 -3.129 42.533 1.00 37.97 334 GLN A C 1
ATOM 2707 O O . GLN A 1 334 ? 0.796 -1.943 42.789 1.00 37.97 334 GLN A O 1
ATOM 2712 N N . ASN A 1 335 ? -0.166 -3.903 43.275 1.00 33.03 335 ASN A N 1
ATOM 2713 C CA . ASN A 1 335 ? -0.562 -3.546 44.625 1.00 33.03 335 ASN A CA 1
ATOM 2714 C C . ASN A 1 335 ? 0.650 -3.836 45.541 1.00 33.03 335 ASN A C 1
ATOM 2716 O O . ASN A 1 335 ? 0.999 -5.008 45.686 1.00 33.03 335 ASN A O 1
ATOM 2720 N N . PRO A 1 336 ? 1.312 -2.851 46.184 1.00 36.88 336 PRO A N 1
ATOM 2721 C CA . PRO A 1 336 ? 2.404 -3.095 47.137 1.00 36.88 336 PRO A CA 1
ATOM 2722 C C . PRO A 1 336 ? 1.865 -3.570 48.500 1.00 36.88 336 PRO A C 1
ATOM 2724 O O . PRO A 1 336 ? 2.290 -3.119 49.560 1.00 36.88 336 PRO A O 1
ATOM 2727 N N . LYS A 1 337 ? 0.870 -4.459 48.484 1.00 36.34 337 LYS A N 1
ATOM 2728 C CA . LYS A 1 337 ? 0.235 -5.041 49.667 1.00 36.34 337 LYS A CA 1
ATOM 2729 C C . LYS A 1 337 ? 0.039 -6.535 49.444 1.00 36.34 337 LYS A C 1
ATOM 2731 O O . LYS A 1 337 ? -1.077 -6.974 49.204 1.00 36.34 337 LYS A O 1
ATOM 2736 N N . ASN A 1 338 ? 1.150 -7.270 49.422 1.00 30.94 338 ASN A N 1
ATOM 2737 C CA . ASN A 1 338 ? 1.243 -8.675 49.848 1.00 30.94 338 ASN A CA 1
ATOM 2738 C C . ASN A 1 338 ? 2.698 -9.181 49.821 1.00 30.94 338 ASN A C 1
ATOM 2740 O O . ASN A 1 338 ? 2.990 -10.284 49.380 1.00 30.94 338 ASN A O 1
ATOM 2744 N N . THR A 1 339 ? 3.634 -8.383 50.334 1.00 33.12 339 THR A N 1
ATOM 2745 C CA . THR A 1 339 ? 4.880 -8.918 50.905 1.00 33.12 339 THR A CA 1
ATOM 2746 C C . THR A 1 339 ? 4.721 -8.958 52.416 1.00 33.12 339 THR A C 1
ATOM 2748 O O . THR A 1 339 ? 5.283 -8.149 53.146 1.00 33.12 339 THR A O 1
ATOM 2751 N N . ALA A 1 340 ? 3.869 -9.865 52.876 1.00 36.19 340 ALA A N 1
ATOM 2752 C CA . ALA A 1 340 ? 3.860 -10.355 54.242 1.00 36.19 340 ALA A CA 1
ATOM 2753 C C . ALA A 1 340 ? 3.295 -11.778 54.203 1.00 36.19 340 ALA A C 1
ATOM 2755 O O . ALA A 1 340 ? 2.321 -12.015 53.494 1.00 36.19 340 ALA A O 1
ATOM 2756 N N . PHE A 1 341 ? 3.916 -12.664 54.984 1.00 29.23 341 PHE A N 1
ATOM 2757 C CA . PHE A 1 341 ? 3.663 -14.106 55.144 1.00 29.23 341 PHE A CA 1
ATOM 2758 C C . PHE A 1 341 ? 4.532 -15.059 54.302 1.00 29.23 341 PHE A C 1
ATOM 2760 O O . PHE A 1 341 ? 4.100 -15.654 53.327 1.00 29.23 341 PHE A O 1
ATOM 2767 N N . TYR A 1 342 ? 5.807 -15.102 54.715 1.00 29.67 342 TYR A N 1
ATOM 2768 C CA . TYR A 1 342 ? 6.524 -16.239 55.328 1.00 29.67 342 TYR A CA 1
ATOM 2769 C C . TYR A 1 342 ? 6.412 -17.673 54.764 1.00 29.67 342 TYR A C 1
ATOM 2771 O O . TYR A 1 342 ? 5.331 -18.253 54.761 1.00 29.67 342 TYR A O 1
ATOM 2779 N N . TYR A 1 343 ? 7.626 -18.219 54.557 1.00 34.25 343 TYR A N 1
ATOM 2780 C CA . TYR A 1 343 ? 8.116 -19.607 54.424 1.00 34.25 343 TYR A CA 1
ATOM 2781 C C . TYR A 1 343 ? 7.744 -20.427 53.188 1.00 34.25 343 TYR A C 1
ATOM 2783 O O . TYR A 1 343 ? 6.572 -20.828 53.041 1.00 34.25 343 TYR A O 1
#

Secondary structure (DSSP, 8-state):
-PPPTT---HHHHHHHHHHHHHHHHHHHHHHHHH-TTS-GGG---TTS--HHHHHHHHHHHHHHHHTHHHHHH-TTHHHHHHHHHHHHHHHHHHHHHHHTHHHHHHHHHHHS---TTHHHHGGGTS--PPPPP--HHHHHHHHHHHHIIIIIHHHHHHHHHHHHTTS-TT-SS-TTHHHHHHHHHHHHHHHHHHHHHHHHHHHHHTSSTTT-HHHHHHHTTT-S-HHHHHHHHHHHHHHHHHHHHHHHHHS-HHHHHHHHHHHHHHHHHHHHHHHHTTTT-GGGHHHHHHHHHHHHHHHHHHHHHHHGGG--HHHHSPPHHHHHHHHHHHTT---S-------

Organism: Opuntia streptacantha (NCBI:txid393608)

Radius of gyration: 27.31 Å; Cα contacts (8 Å, |Δi|>4): 292; chains: 1; bounding box: 75×47×92 Å

Solvent-accessible surface area (backbone atoms only — not comparable to full-atom values): 19678 Å² total; per-residue (Å²): 133,82,82,56,93,90,62,81,62,63,62,72,72,42,43,65,58,53,54,50,49,54,49,52,55,39,49,59,55,43,54,58,44,64,57,77,85,65,81,56,80,83,51,65,44,99,72,41,16,43,56,67,61,56,52,52,52,52,53,49,50,56,54,53,60,75,42,47,70,54,35,79,74,45,36,77,53,48,62,59,50,42,50,40,50,34,53,39,54,51,40,48,56,50,32,54,50,60,77,40,36,81,75,44,43,76,36,54,66,66,70,48,80,80,65,78,73,65,68,60,70,61,58,78,80,52,76,83,76,78,72,79,75,87,56,65,59,52,18,24,54,54,33,35,55,48,42,39,67,74,55,53,47,53,56,52,54,50,53,54,51,61,50,52,75,68,48,71,99,78,65,92,69,70,87,63,54,54,52,46,53,48,52,53,50,52,52,51,52,53,51,50,51,48,50,30,48,30,51,46,57,54,50,44,36,58,76,42,68,64,36,19,62,65,50,45,52,63,72,25,52,76,56,91,52,72,65,57,49,52,60,51,44,42,59,31,51,53,52,51,50,54,50,50,56,54,44,56,76,38,31,49,71,72,58,34,51,52,42,52,48,47,39,52,26,55,53,23,42,48,51,32,58,52,46,68,79,38,76,84,55,66,62,41,46,66,41,45,53,52,52,49,49,52,51,52,51,48,55,41,51,52,53,43,71,76,44,49,87,79,58,53,78,80,73,61,52,75,36,71,39,38,50,50,39,49,51,68,63,48,70,73,70,74,66,97,78,75,93,73,85,84,135

Nearest PDB structures (foldseek):
  2fji-assembly2_2  TM=5.680E-01  e=8.928E-03  Saccharomyces cerevisiae
  8ga7-assembly1_A  TM=1.804E-01  e=3.815E-02  synthetic construct

Foldseek 3Di:
DDDDVVDDPPCVVCVVVLLVLLVVLLVVLLVLLVPPPDLQLPPADPLRARVSLVVSLVSLVVSVVVCPVVLLVPVVCLVVNLLSVLSSLVSNLVSLCVSCVVLCVLLVVVVPDPPVPPVVVVVPPDDQDDQDDRDLSNLHSLSSLVCCQPPRLVVVVVSQVVSVVSDPPPDPDDRCPSSVVSSVVSVVVSVSSLLSVLVSLLVRLVSDLLSNPLNLLVVQQLDDDLVVLVVSNVVNLVSLLVNLVSLLVRHDLVSSLSSLLSNQLVVLVVLLVSCVVPLPPPRSLVSSVSSLVSSLCSSLVSNCVSCPPVDDPVSSPHDPSSVVSVVSSCVPVDDVPPPDDDD

Mean predicted aligned error: 8.84 Å

pLDDT: mean 85.34, std 16.72, range [29.23, 98.25]

Sequence (343 aa):
INPIKGGVDAKELFHLYIVVWIQDKRLALLERCKLDKVKWSGVRTQHSTTPFVDEMYDRLKETLNEYEVIICRWPEYSFALESAVADIEKAIVEALDRQYADVLAPLKENLAPKKFGFKYVQKLTKRSPPPYVVPDELGIVLNSMKRMLDVLRPKIETQFKSWGSCIPDRSSQIPGERLSEVTVMLRAKFRNYLQALVDKLVENTRLQGATKIKKILQDSKESVGESDVRNRMHPLKEQLATTMNHLHTLFETHVFIAICRGYWDRIGQDVLSFLENRKENKSWYKGSRIAVSVLDDTFASQMQQLLGNALQEKDIEPPRSVMEVRSMLCKDGQNPKNTAFYY